Protein AF-A0AAV5VEQ6-F1 (afdb_monomer)

Mean predicted aligned error: 17.34 Å

Structure (mmCIF, N/CA/C/O backbone):
data_AF-A0AAV5VEQ6-F1
#
_entry.id   AF-A0AAV5VEQ6-F1
#
loop_
_atom_site.group_PDB
_atom_site.id
_atom_site.type_symbol
_atom_site.label_atom_id
_atom_site.label_alt_id
_atom_site.label_comp_id
_atom_site.label_asym_id
_atom_site.label_entity_id
_atom_site.label_seq_id
_atom_site.pdbx_PDB_ins_code
_atom_site.Cartn_x
_atom_site.Cartn_y
_atom_site.Cartn_z
_atom_site.occupancy
_atom_site.B_iso_or_equiv
_atom_site.auth_seq_id
_atom_site.auth_comp_id
_atom_site.auth_asym_id
_atom_site.auth_atom_id
_atom_site.pdbx_PDB_model_num
ATOM 1 N N . SER A 1 1 ? 27.350 4.329 8.047 1.00 40.94 1 SER A N 1
ATOM 2 C CA . SER A 1 1 ? 27.075 5.762 8.293 1.00 40.94 1 SER A CA 1
ATOM 3 C C . SER A 1 1 ? 26.223 6.422 7.192 1.00 40.94 1 SER A C 1
ATOM 5 O O . SER A 1 1 ? 26.325 7.623 6.997 1.00 40.94 1 SER A O 1
ATOM 7 N N . HIS A 1 2 ? 25.316 5.700 6.510 1.00 30.38 2 HIS A N 1
ATOM 8 C CA . HIS A 1 2 ? 24.506 6.242 5.394 1.00 30.38 2 HIS A CA 1
ATOM 9 C C . HIS A 1 2 ? 22.984 6.319 5.664 1.00 30.38 2 HIS A C 1
ATOM 11 O O . HIS A 1 2 ? 22.229 6.761 4.810 1.00 30.38 2 HIS A O 1
ATOM 17 N N . HIS A 1 3 ? 22.510 5.965 6.866 1.00 32.59 3 HIS A N 1
ATOM 18 C CA . HIS A 1 3 ? 21.073 5.995 7.204 1.00 32.59 3 HIS A CA 1
ATOM 19 C C . HIS A 1 3 ? 20.581 7.268 7.912 1.00 32.59 3 HIS A C 1
ATOM 21 O O . HIS A 1 3 ? 19.396 7.387 8.201 1.00 32.59 3 HIS A O 1
ATOM 27 N N . ARG A 1 4 ? 21.454 8.251 8.167 1.00 34.41 4 ARG A N 1
ATOM 28 C CA . ARG A 1 4 ? 21.082 9.479 8.898 1.00 34.41 4 ARG A CA 1
ATOM 29 C C . ARG A 1 4 ? 20.587 10.631 8.006 1.00 34.41 4 ARG A C 1
ATOM 31 O O . ARG A 1 4 ? 20.111 11.625 8.533 1.00 34.41 4 ARG A O 1
ATOM 38 N N . SER A 1 5 ? 20.633 10.494 6.677 1.00 35.91 5 SER A N 1
ATOM 39 C CA . SER A 1 5 ? 20.331 11.593 5.739 1.00 35.91 5 SER A CA 1
ATOM 40 C C . SER A 1 5 ? 18.854 11.733 5.330 1.00 35.91 5 SER A C 1
ATOM 42 O O . SER A 1 5 ? 18.489 12.771 4.785 1.00 35.91 5 SER A O 1
ATOM 44 N N . LEU A 1 6 ? 17.997 10.727 5.545 1.00 38.91 6 LEU A N 1
ATOM 45 C CA . LEU A 1 6 ? 16.632 10.734 4.984 1.00 38.91 6 LEU A CA 1
ATOM 46 C C . LEU A 1 6 ? 15.557 11.305 5.920 1.00 38.91 6 LEU A C 1
ATOM 48 O O . LEU A 1 6 ? 14.500 11.713 5.451 1.00 38.91 6 LEU A O 1
ATOM 52 N N . LEU A 1 7 ? 15.825 11.399 7.225 1.00 37.75 7 LEU A N 1
ATOM 53 C CA . LEU A 1 7 ? 14.839 11.903 8.190 1.00 37.75 7 LEU A CA 1
ATOM 54 C C . LEU A 1 7 ? 14.761 13.438 8.251 1.00 37.75 7 LEU A C 1
ATOM 56 O O . LEU A 1 7 ? 13.741 13.962 8.677 1.00 37.75 7 LEU A O 1
ATOM 60 N N . TYR A 1 8 ? 15.771 14.163 7.757 1.00 31.94 8 TYR A N 1
ATOM 61 C CA . TYR A 1 8 ? 15.815 15.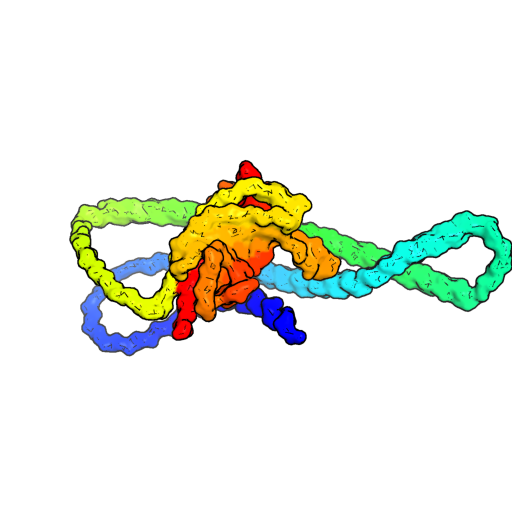632 7.849 1.00 31.94 8 TYR A CA 1
ATOM 62 C C . TYR A 1 8 ? 15.122 16.376 6.693 1.00 31.94 8 TYR A C 1
ATOM 64 O O . TYR A 1 8 ? 14.902 17.579 6.786 1.00 31.94 8 TYR A O 1
ATOM 72 N N . ARG A 1 9 ? 14.743 15.692 5.602 1.00 35.78 9 ARG A N 1
ATOM 73 C CA . ARG A 1 9 ? 14.126 16.342 4.424 1.00 35.78 9 ARG A CA 1
ATOM 74 C C . ARG A 1 9 ? 12.598 16.452 4.468 1.00 35.78 9 ARG A C 1
ATOM 76 O O . ARG A 1 9 ? 12.036 17.162 3.644 1.00 35.78 9 ARG A O 1
ATOM 83 N N . ARG A 1 10 ? 11.915 15.801 5.418 1.00 36.09 10 ARG A N 1
ATOM 84 C CA . ARG A 1 10 ? 10.439 15.808 5.477 1.00 36.09 10 ARG A CA 1
ATOM 85 C C . ARG A 1 10 ? 9.827 17.087 6.061 1.00 36.09 10 ARG A C 1
ATOM 87 O O . ARG A 1 10 ? 8.683 17.377 5.738 1.00 36.09 10 ARG A O 1
ATOM 94 N N . SER A 1 11 ? 10.579 17.881 6.824 1.00 31.86 11 SER A N 1
ATOM 95 C CA . SER A 1 11 ? 10.051 19.111 7.444 1.00 31.86 11 SER A CA 1
ATOM 96 C C . SER A 1 11 ? 10.195 20.374 6.585 1.00 31.86 11 SER A C 1
ATOM 98 O O . SER A 1 11 ? 9.620 21.397 6.925 1.00 31.86 11 SER A O 1
ATOM 100 N N . PHE A 1 12 ? 10.914 20.326 5.456 1.00 30.72 12 PHE A N 1
ATOM 101 C CA . PHE A 1 12 ? 11.150 21.514 4.616 1.00 30.72 12 PHE A CA 1
ATOM 102 C C . PHE A 1 12 ? 10.158 21.686 3.449 1.00 30.72 12 PHE A C 1
ATOM 104 O O . PHE A 1 12 ? 10.186 22.708 2.771 1.00 30.72 12 PHE A O 1
ATOM 111 N N . CYS A 1 13 ? 9.250 20.729 3.217 1.00 33.06 13 CYS A N 1
ATOM 112 C CA . CYS A 1 13 ? 8.311 20.785 2.086 1.00 33.06 13 CYS A CA 1
ATOM 113 C C . CYS A 1 13 ? 7.029 21.599 2.340 1.00 33.06 13 CYS A C 1
ATOM 115 O O . CYS A 1 13 ? 6.272 21.808 1.399 1.00 33.06 13 CYS A O 1
ATOM 117 N N . PHE A 1 14 ? 6.776 22.083 3.561 1.00 31.58 14 PHE A N 1
ATOM 118 C CA . PHE A 1 14 ? 5.507 22.754 3.879 1.00 31.58 14 PHE A CA 1
ATOM 119 C C . PHE A 1 14 ? 5.507 24.280 3.657 1.00 31.58 14 PHE A C 1
ATOM 121 O O . PHE A 1 14 ? 4.437 24.860 3.510 1.00 31.58 14 PHE A O 1
ATOM 128 N N . CYS A 1 15 ? 6.671 24.935 3.536 1.00 28.78 15 CYS A N 1
ATOM 129 C CA . CYS A 1 15 ? 6.747 26.397 3.352 1.00 28.78 15 CYS A CA 1
ATOM 130 C C . CYS A 1 15 ? 6.876 26.874 1.892 1.00 28.78 15 CYS A C 1
ATOM 132 O O . CYS A 1 15 ? 6.783 28.071 1.644 1.00 28.78 15 CYS A O 1
ATOM 134 N N . SER A 1 16 ? 7.067 25.982 0.912 1.00 30.88 16 SER A N 1
ATOM 135 C CA . SER A 1 16 ? 7.327 26.393 -0.484 1.00 30.88 16 SER A CA 1
ATOM 136 C C . SER A 1 16 ? 6.073 26.539 -1.356 1.00 30.88 16 SER A C 1
ATOM 138 O O . SER A 1 16 ? 6.175 27.027 -2.474 1.00 30.88 16 SER A O 1
ATOM 140 N N . LEU A 1 17 ? 4.894 26.123 -0.885 1.00 36.09 17 LEU A N 1
ATOM 141 C CA . LEU A 1 17 ? 3.674 26.067 -1.707 1.00 36.09 17 LEU A CA 1
ATOM 142 C C . LEU A 1 17 ? 2.791 27.328 -1.634 1.00 36.09 17 LEU A C 1
ATOM 144 O O . LEU A 1 17 ? 1.701 27.326 -2.194 1.00 36.09 17 LEU A O 1
ATOM 148 N N . PHE A 1 18 ? 3.246 28.402 -0.976 1.00 33.50 18 PHE A N 1
ATOM 149 C CA . PHE A 1 18 ? 2.441 29.619 -0.775 1.00 33.50 18 PHE A CA 1
ATOM 150 C C . PHE A 1 18 ? 3.095 30.940 -1.223 1.00 33.50 18 PHE A C 1
ATOM 152 O O . PHE A 1 18 ? 2.505 31.992 -0.998 1.00 33.50 18 PHE A O 1
ATOM 159 N N . MET A 1 19 ? 4.275 30.917 -1.861 1.00 33.50 19 MET A N 1
ATOM 160 C CA . MET A 1 19 ? 4.994 32.147 -2.260 1.00 33.50 19 MET A CA 1
ATOM 161 C C . MET A 1 19 ? 5.152 32.373 -3.774 1.00 33.50 19 MET A C 1
ATOM 163 O O . MET A 1 19 ? 5.532 33.472 -4.163 1.00 33.50 19 MET A O 1
ATOM 167 N N . ASP A 1 20 ? 4.789 31.426 -4.644 1.00 31.12 20 ASP A N 1
ATOM 168 C CA . ASP A 1 20 ? 4.920 31.611 -6.100 1.00 31.12 20 ASP A CA 1
ATOM 169 C C . ASP A 1 20 ? 3.591 31.999 -6.754 1.00 31.12 20 ASP A C 1
ATOM 171 O O . ASP A 1 20 ? 2.944 31.215 -7.451 1.00 31.12 20 ASP A O 1
ATOM 175 N N . THR A 1 21 ? 3.139 33.232 -6.519 1.00 35.03 21 THR A N 1
ATOM 176 C CA . THR A 1 21 ? 2.104 33.839 -7.375 1.00 35.03 21 THR A CA 1
ATOM 177 C C . THR A 1 21 ? 2.202 35.360 -7.452 1.00 35.03 21 THR A C 1
ATOM 179 O O . THR A 1 21 ? 1.200 36.045 -7.309 1.00 35.03 21 THR A O 1
ATOM 182 N N . THR A 1 22 ? 3.382 35.920 -7.734 1.00 36.72 22 THR A N 1
ATOM 183 C CA . THR A 1 22 ? 3.473 37.288 -8.280 1.00 36.72 22 THR A CA 1
ATOM 184 C C . THR A 1 22 ? 4.727 37.486 -9.137 1.00 36.72 22 THR A C 1
ATOM 186 O O . THR A 1 22 ? 5.838 37.394 -8.630 1.00 36.72 22 THR A O 1
ATOM 189 N N . LEU A 1 23 ? 4.491 37.886 -10.395 1.00 34.91 23 LEU A N 1
ATOM 190 C CA . LEU A 1 23 ? 5.344 38.702 -11.276 1.00 34.91 23 LEU A CA 1
ATOM 191 C C . LEU A 1 23 ? 6.515 38.026 -12.020 1.00 34.91 23 LEU A C 1
ATOM 193 O O . LEU A 1 23 ? 7.675 38.143 -11.639 1.00 34.91 23 LEU A O 1
ATOM 197 N N . SER A 1 24 ? 6.216 37.513 -13.218 1.00 32.94 24 SER A N 1
ATOM 198 C CA . SER A 1 24 ? 7.121 37.608 -14.371 1.00 32.94 24 SER A CA 1
ATOM 199 C C . SER A 1 24 ? 6.466 38.471 -15.458 1.00 32.94 24 SER A C 1
ATOM 201 O O . SER A 1 24 ? 5.686 37.975 -16.267 1.00 32.94 24 SER A O 1
ATOM 203 N N . ASN A 1 25 ? 6.765 39.771 -15.464 1.00 33.41 25 ASN A N 1
ATOM 204 C CA . ASN A 1 25 ? 6.516 40.639 -16.615 1.00 33.41 25 ASN A CA 1
ATOM 205 C C . ASN A 1 25 ? 7.713 40.515 -17.566 1.00 33.41 25 ASN A C 1
ATOM 207 O O . ASN A 1 25 ? 8.770 41.085 -17.304 1.00 33.41 25 ASN A O 1
ATOM 211 N N . SER A 1 26 ? 7.551 39.775 -18.661 1.00 34.75 26 SER A N 1
ATOM 212 C CA . SER A 1 26 ? 8.420 39.889 -19.833 1.00 34.75 26 SER A CA 1
ATOM 213 C C . SER A 1 26 ? 7.730 40.789 -20.851 1.00 34.75 26 SER A C 1
ATOM 215 O O . SER A 1 26 ? 6.658 40.459 -21.353 1.00 34.75 26 SER A O 1
ATOM 217 N N . SER A 1 27 ? 8.348 41.935 -21.114 1.00 36.53 27 SER A N 1
ATOM 218 C CA . SER A 1 27 ? 7.994 42.877 -22.166 1.00 36.53 27 SER A CA 1
ATOM 219 C C . SER A 1 27 ? 8.242 42.268 -23.548 1.00 36.53 27 SER A C 1
ATOM 221 O O . SER A 1 27 ? 9.386 41.978 -23.900 1.00 36.53 27 SER A O 1
ATOM 223 N N . SER A 1 28 ? 7.188 42.149 -24.346 1.00 35.84 28 SER A N 1
ATOM 224 C CA . SER A 1 28 ? 7.277 42.194 -25.803 1.00 35.84 28 SER A CA 1
ATOM 225 C C . SER A 1 28 ? 6.270 43.230 -26.281 1.00 35.84 28 SER A C 1
ATOM 227 O O . SER A 1 28 ? 5.066 43.067 -26.085 1.00 35.84 28 SER A O 1
ATOM 229 N N . GLU A 1 29 ? 6.796 44.324 -26.820 1.00 44.53 29 GLU A N 1
ATOM 230 C CA . GLU A 1 29 ? 6.040 45.331 -27.550 1.00 44.53 29 GLU A CA 1
ATOM 231 C C . GLU A 1 29 ? 5.461 44.684 -28.808 1.00 44.53 29 GLU A C 1
ATOM 233 O O . GLU A 1 29 ? 6.209 44.125 -29.601 1.00 44.53 29 GLU A O 1
ATOM 238 N N . ASP A 1 30 ? 4.143 44.741 -28.965 1.00 34.31 30 ASP A N 1
ATOM 239 C CA . ASP A 1 30 ? 3.510 44.992 -30.256 1.00 34.31 30 ASP A CA 1
ATOM 240 C C . ASP A 1 30 ? 2.079 45.473 -30.004 1.00 34.31 30 ASP A C 1
ATOM 242 O O . ASP A 1 30 ? 1.295 44.865 -29.272 1.00 34.31 30 ASP A O 1
ATOM 246 N N . GLY A 1 31 ? 1.794 46.661 -30.532 1.00 47.00 31 GLY A N 1
ATOM 247 C CA . GLY A 1 31 ? 0.596 47.427 -30.237 1.00 47.00 31 GLY A CA 1
ATOM 248 C C . GLY A 1 31 ? -0.648 46.882 -30.922 1.00 47.00 31 GLY A C 1
ATOM 249 O O . GLY A 1 31 ? -0.640 46.628 -32.120 1.00 47.00 31 GLY A O 1
ATOM 250 N N . PHE A 1 32 ? -1.739 46.811 -30.163 1.00 34.66 32 PHE A N 1
ATOM 251 C CA . PHE A 1 32 ? -3.104 46.905 -30.669 1.00 34.66 32 PHE A CA 1
ATOM 252 C C . PHE A 1 32 ? -3.978 47.559 -29.591 1.00 34.66 32 PHE A C 1
ATOM 254 O O . PHE A 1 32 ? -4.127 47.037 -28.486 1.00 34.66 32 PHE A O 1
ATOM 261 N N . GLU A 1 33 ? -4.530 48.729 -29.911 1.00 46.72 33 GLU A N 1
ATOM 262 C CA . GLU A 1 33 ? -5.622 49.361 -29.170 1.00 46.72 33 GLU A CA 1
ATOM 263 C C . GLU A 1 33 ? -6.885 48.502 -29.299 1.00 46.72 33 GLU A C 1
ATOM 265 O O . GLU A 1 33 ? -7.272 48.194 -30.424 1.00 46.72 33 GLU A O 1
ATOM 270 N N . LEU A 1 34 ? -7.558 48.168 -28.189 1.00 37.97 34 LEU A N 1
ATOM 271 C CA . LEU A 1 34 ? -9.014 47.962 -28.159 1.00 37.97 34 LEU A CA 1
ATOM 272 C C . LEU A 1 34 ? -9.561 47.828 -26.721 1.00 37.97 34 LEU A C 1
ATOM 274 O O . LEU A 1 34 ? -9.395 46.810 -26.060 1.00 37.97 34 LEU A O 1
ATOM 278 N N . VAL A 1 35 ? -10.250 48.899 -26.314 1.00 36.88 35 VAL A N 1
ATOM 279 C CA . VAL A 1 35 ? -11.522 48.982 -25.567 1.00 36.88 35 VAL A CA 1
ATOM 280 C C . VAL A 1 35 ? -11.640 48.277 -24.204 1.00 36.88 35 VAL A C 1
ATOM 282 O O . VAL A 1 35 ? -11.823 47.068 -24.085 1.00 36.88 35 VAL A O 1
ATOM 285 N N . ASP A 1 36 ? -11.691 49.132 -23.179 1.00 42.94 36 ASP A N 1
ATOM 286 C CA . ASP A 1 36 ? -12.152 48.885 -21.814 1.00 42.94 36 ASP A CA 1
ATOM 287 C C . ASP A 1 36 ? -13.541 48.235 -21.741 1.00 42.94 36 ASP A C 1
ATOM 289 O O . ASP A 1 36 ? -14.515 48.749 -22.294 1.00 42.94 36 ASP A O 1
ATOM 293 N N . SER A 1 37 ? -13.661 47.164 -20.950 1.00 38.09 37 SER A N 1
ATOM 294 C CA . SER A 1 37 ? -14.927 46.693 -20.367 1.00 38.09 37 SER A CA 1
ATOM 295 C C . SER A 1 37 ? -14.694 45.803 -19.134 1.00 38.09 37 SER A C 1
ATOM 297 O O . SER A 1 37 ? -14.629 44.586 -19.227 1.00 38.09 37 SER A O 1
ATOM 299 N N . SER A 1 38 ? -14.638 46.444 -17.962 1.00 39.94 38 SER A N 1
ATOM 300 C CA . SER A 1 38 ? -15.318 46.071 -16.701 1.00 39.94 38 SER A CA 1
ATOM 301 C C . SER A 1 38 ? -15.171 44.689 -16.012 1.00 39.94 38 SER A C 1
ATOM 303 O O . SER A 1 38 ? -15.319 43.619 -16.591 1.00 39.94 38 SER A O 1
ATOM 305 N N . SER A 1 39 ? -15.170 44.796 -14.672 1.00 40.16 39 SER A N 1
ATOM 306 C CA . SER A 1 39 ? -15.605 43.840 -13.626 1.00 40.16 39 SER A CA 1
ATOM 307 C C . SER A 1 39 ? -14.564 42.901 -13.001 1.00 40.16 39 SER A C 1
ATOM 309 O O . SER A 1 39 ? -14.616 41.678 -13.087 1.00 40.16 39 SER A O 1
ATOM 311 N N . SER A 1 40 ? -13.665 43.495 -12.215 1.00 36.88 40 SER A N 1
ATOM 312 C CA . SER A 1 40 ? -12.879 42.783 -11.207 1.00 36.88 40 SER A CA 1
ATOM 313 C C . SER A 1 40 ? -13.713 42.493 -9.950 1.00 36.88 40 SER A C 1
ATOM 315 O O . SER A 1 40 ? -13.694 43.222 -8.958 1.00 36.88 40 SER A O 1
ATOM 317 N N . SER A 1 41 ? -14.430 41.371 -9.965 1.00 41.69 41 SER A N 1
ATOM 318 C CA . SER A 1 41 ? -15.037 40.764 -8.772 1.00 41.69 41 SER A CA 1
ATOM 319 C C . SER A 1 41 ? -13.948 40.117 -7.907 1.00 41.69 41 SER A C 1
ATOM 321 O O . SER A 1 41 ? -13.806 38.898 -7.857 1.00 41.69 41 SER A O 1
ATOM 323 N N . SER A 1 42 ? -13.131 40.944 -7.253 1.00 40.47 42 SER A N 1
ATOM 324 C CA . SER A 1 42 ? -12.149 40.497 -6.265 1.00 40.47 42 SER A CA 1
ATOM 325 C C . SER A 1 42 ? -12.894 39.993 -5.027 1.00 40.47 42 SER A C 1
ATOM 327 O O . SER A 1 42 ? -13.414 40.775 -4.226 1.00 40.47 42 SER A O 1
ATOM 329 N N . SER A 1 43 ? -12.997 38.671 -4.889 1.00 47.69 43 SER A N 1
ATOM 330 C CA . SER A 1 43 ? -13.518 38.021 -3.691 1.00 47.69 43 SER A CA 1
ATOM 331 C C . SER A 1 43 ? -12.576 38.316 -2.525 1.00 47.69 43 SER A C 1
ATOM 333 O O . SER A 1 43 ? -11.571 37.633 -2.325 1.00 47.69 43 SER A O 1
ATOM 335 N N . ARG A 1 44 ? -12.900 39.364 -1.761 1.00 45.62 44 ARG A N 1
ATOM 336 C CA . ARG A 1 44 ? -12.298 39.658 -0.460 1.00 45.62 44 ARG A CA 1
ATOM 337 C C . ARG A 1 44 ? -12.587 38.485 0.475 1.00 45.62 44 ARG A C 1
ATOM 339 O O . ARG A 1 44 ? -13.622 38.459 1.135 1.00 45.62 44 ARG A O 1
ATOM 346 N N . ILE A 1 45 ? -11.667 37.526 0.549 1.00 47.50 45 ILE A N 1
ATOM 347 C CA . ILE A 1 45 ? -11.512 36.720 1.761 1.00 47.50 45 ILE A CA 1
ATOM 348 C C . ILE A 1 45 ? -11.275 37.747 2.868 1.00 47.50 45 ILE A C 1
ATOM 350 O O . ILE A 1 45 ? -10.340 38.545 2.785 1.00 47.50 45 ILE A O 1
ATOM 354 N N . SER A 1 46 ? -12.210 37.837 3.813 1.00 51.62 46 SER A N 1
ATOM 355 C CA . SER A 1 46 ? -12.181 38.890 4.820 1.00 51.62 46 SER A CA 1
ATOM 356 C C . SER A 1 46 ? -10.861 38.793 5.592 1.00 51.62 46 SER A C 1
ATOM 358 O O . SER A 1 46 ? -10.477 37.718 6.049 1.00 51.62 46 SER A O 1
ATOM 360 N N . SER A 1 47 ? -10.131 39.903 5.713 1.00 53.03 47 SER A N 1
ATOM 361 C CA . SER A 1 47 ? -8.831 39.954 6.406 1.00 53.03 47 SER A CA 1
ATOM 362 C C . SER A 1 47 ? -8.898 39.477 7.866 1.00 53.03 47 SER A C 1
ATOM 364 O O . SER A 1 47 ? -7.870 39.190 8.474 1.00 53.03 47 SER A O 1
ATOM 366 N N . VAL A 1 48 ? -10.112 39.359 8.410 1.00 52.41 48 VAL A N 1
ATOM 367 C CA . VAL A 1 48 ? -10.422 38.892 9.760 1.00 52.41 48 VAL A CA 1
ATOM 368 C C . VAL A 1 48 ? -10.113 37.396 9.945 1.00 52.41 48 VAL A C 1
ATOM 370 O O . VAL A 1 48 ? -9.661 37.010 11.023 1.00 52.41 48 VAL A O 1
ATOM 373 N N . ASP A 1 49 ? -10.244 36.560 8.909 1.00 65.62 49 ASP A N 1
ATOM 374 C CA . ASP A 1 49 ? -10.029 35.106 9.045 1.00 65.62 49 ASP A CA 1
ATOM 375 C C . ASP A 1 49 ? -8.546 34.708 9.017 1.00 65.62 49 ASP A C 1
ATOM 377 O O . ASP A 1 49 ? -8.122 33.792 9.728 1.00 65.62 49 ASP A O 1
ATOM 381 N N . MET A 1 50 ? -7.721 35.440 8.263 1.00 68.44 50 MET A N 1
ATOM 382 C CA . MET A 1 50 ? -6.281 35.167 8.179 1.00 68.44 50 MET A CA 1
ATOM 383 C C . MET A 1 50 ? -5.548 35.488 9.484 1.00 68.44 50 MET A C 1
ATOM 385 O O . MET A 1 50 ? -4.669 34.729 9.890 1.00 68.44 50 MET A O 1
ATOM 389 N N . ALA A 1 51 ? -5.943 36.555 10.184 1.00 71.81 51 ALA A N 1
ATOM 390 C CA . ALA A 1 51 ? -5.364 36.898 11.483 1.00 71.81 51 ALA A CA 1
ATOM 391 C C . ALA A 1 51 ? -5.679 35.834 12.553 1.00 71.81 51 ALA A C 1
ATOM 393 O O . ALA A 1 51 ? -4.824 35.502 13.375 1.00 71.81 51 ALA A O 1
ATOM 394 N N . SER A 1 52 ? -6.885 35.251 12.519 1.00 71.81 52 SER A N 1
ATOM 395 C CA . SER A 1 52 ? -7.274 34.187 13.453 1.00 71.81 52 SER A CA 1
ATOM 396 C C . SER A 1 52 ? -6.497 32.890 13.206 1.00 71.81 52 SER A C 1
ATOM 398 O O . SER A 1 52 ? -6.050 32.247 14.157 1.00 71.81 52 SER A O 1
ATOM 400 N N . LEU A 1 53 ? -6.269 32.538 11.936 1.00 68.50 53 LEU A N 1
ATOM 401 C CA . LEU A 1 53 ? -5.432 31.396 11.558 1.00 68.50 53 LEU A CA 1
ATOM 402 C C . LEU A 1 53 ? -3.963 31.605 11.938 1.00 68.50 53 LEU A C 1
ATOM 404 O O . LEU A 1 53 ? -3.357 30.702 12.508 1.00 68.50 53 LEU A O 1
ATOM 408 N N . GLN A 1 54 ? -3.403 32.791 11.690 1.00 75.38 54 GLN A N 1
ATOM 409 C CA . GLN A 1 54 ? -2.024 33.112 12.074 1.00 75.38 54 GLN A CA 1
ATOM 410 C C . GLN A 1 54 ? -1.821 33.046 13.591 1.00 75.38 54 GLN A C 1
ATOM 412 O O . GLN A 1 54 ? -0.849 32.451 14.047 1.00 75.38 54 GLN A O 1
ATOM 417 N N . SER A 1 55 ? -2.766 33.570 14.378 1.00 77.88 55 SER A N 1
ATOM 418 C CA . SER A 1 55 ? -2.726 33.443 15.839 1.00 77.88 55 SER A CA 1
ATOM 419 C C . SER A 1 55 ? -2.767 31.979 16.288 1.00 77.88 55 SER A C 1
ATOM 421 O O . SER A 1 55 ? -2.012 31.597 17.176 1.00 77.88 55 SER A O 1
ATOM 423 N N . ALA A 1 56 ? -3.604 31.145 15.661 1.00 71.31 56 ALA A N 1
ATOM 424 C CA . ALA A 1 56 ? -3.686 29.724 15.995 1.00 71.31 56 ALA A CA 1
ATOM 425 C C . ALA A 1 56 ? -2.398 28.957 15.640 1.00 71.31 56 ALA A C 1
ATOM 427 O O . ALA A 1 56 ? -2.022 28.041 16.366 1.00 71.31 56 ALA A O 1
ATOM 428 N N . ILE A 1 57 ? -1.713 29.332 14.555 1.00 72.88 57 ILE A N 1
ATOM 429 C CA . ILE A 1 57 ? -0.423 28.742 14.164 1.00 72.88 57 ILE A CA 1
ATOM 430 C C . ILE A 1 57 ? 0.662 29.088 15.190 1.00 72.88 57 ILE A C 1
ATOM 432 O O . ILE A 1 57 ? 1.360 28.189 15.652 1.00 72.88 57 ILE A O 1
ATOM 436 N N . VAL A 1 58 ? 0.753 30.354 15.612 1.00 78.88 58 VAL A N 1
ATOM 437 C CA . VAL A 1 58 ? 1.720 30.789 16.637 1.00 78.88 58 VAL A CA 1
ATOM 438 C C . VAL A 1 58 ? 1.497 30.053 17.963 1.00 78.88 58 VAL A C 1
ATOM 440 O O . VAL A 1 58 ? 2.457 29.600 18.590 1.00 78.88 58 VAL A O 1
ATOM 443 N N . ASP A 1 59 ? 0.237 29.862 18.367 1.00 75.75 59 ASP A N 1
ATOM 444 C CA . ASP A 1 59 ? -0.098 29.084 19.564 1.00 75.75 59 ASP A CA 1
ATOM 445 C C . ASP A 1 59 ? 0.346 27.616 19.433 1.00 75.75 59 ASP A C 1
ATOM 447 O O . ASP A 1 59 ? 0.860 27.035 20.392 1.00 75.75 59 ASP A O 1
ATOM 451 N N . ILE A 1 60 ? 0.197 27.007 18.250 1.00 70.69 60 ILE A N 1
ATOM 452 C CA . ILE A 1 60 ? 0.635 25.626 17.985 1.00 70.69 60 ILE A CA 1
ATOM 453 C C . ILE A 1 60 ? 2.159 25.509 18.085 1.00 70.69 60 ILE A C 1
ATOM 455 O O . ILE A 1 60 ? 2.646 24.630 18.797 1.00 70.69 60 ILE A O 1
ATOM 459 N N . GLU A 1 61 ? 2.905 26.416 17.454 1.00 74.12 61 GLU A N 1
ATOM 460 C CA . GLU A 1 61 ? 4.376 26.409 17.462 1.00 74.12 61 GLU A CA 1
ATOM 461 C C . GLU A 1 61 ? 4.947 26.589 18.879 1.00 74.12 61 GLU A C 1
ATOM 463 O O . GLU A 1 61 ? 5.858 25.865 19.298 1.00 74.12 61 GLU A O 1
ATOM 468 N N . ALA A 1 62 ? 4.375 27.506 19.668 1.00 74.00 62 ALA A N 1
ATOM 469 C CA . ALA A 1 62 ? 4.753 27.683 21.070 1.00 74.00 62 ALA A CA 1
ATOM 470 C C . ALA A 1 62 ? 4.472 26.415 21.901 1.00 74.00 62 ALA A C 1
ATOM 472 O O . ALA A 1 62 ? 5.262 26.029 22.774 1.00 74.00 62 ALA A O 1
ATOM 473 N N . THR A 1 63 ? 3.366 25.726 21.607 1.00 69.69 63 THR A N 1
ATOM 474 C CA . THR A 1 63 ? 2.974 24.492 22.299 1.00 69.69 63 THR A CA 1
ATOM 475 C C . THR A 1 63 ? 3.888 23.316 21.930 1.00 69.69 63 THR A C 1
ATOM 477 O O . THR A 1 63 ? 4.268 22.536 22.809 1.00 69.69 63 THR A O 1
ATOM 480 N N . GLU A 1 64 ? 4.307 23.211 20.668 1.00 68.12 64 GLU A N 1
ATOM 481 C CA . GLU A 1 64 ? 5.207 22.160 20.177 1.00 68.12 64 GLU A CA 1
ATOM 482 C C . GLU A 1 64 ? 6.590 22.245 20.841 1.00 68.12 64 GLU A C 1
ATOM 484 O O . GLU A 1 64 ? 7.073 21.251 21.392 1.00 68.12 64 GLU A O 1
ATOM 489 N N . LYS A 1 65 ? 7.167 23.449 20.936 1.00 73.12 65 LYS A N 1
ATOM 490 C CA . LYS A 1 65 ? 8.459 23.684 21.610 1.00 73.12 65 LYS A CA 1
ATOM 491 C C . LYS A 1 65 ? 8.446 23.288 23.094 1.00 73.12 65 LYS A C 1
ATOM 493 O O . LYS A 1 65 ? 9.431 22.778 23.639 1.00 73.12 65 LYS A O 1
ATOM 498 N N . THR A 1 66 ? 7.309 23.490 23.756 1.00 71.56 66 THR A N 1
ATOM 499 C CA . THR A 1 66 ? 7.116 23.092 25.158 1.00 71.56 66 THR A CA 1
ATOM 500 C C . THR A 1 66 ? 7.027 21.564 25.287 1.00 71.56 66 THR A C 1
ATOM 502 O O . THR A 1 66 ? 7.598 20.983 26.213 1.00 71.56 66 THR A O 1
ATOM 505 N N . SER A 1 67 ? 6.391 20.894 24.318 1.00 62.78 67 SER A N 1
ATOM 506 C CA . SER A 1 67 ? 6.264 19.430 24.286 1.00 62.78 67 SER A CA 1
ATOM 507 C C . SER A 1 67 ? 7.599 18.714 24.054 1.00 62.78 67 SER A C 1
ATOM 509 O O . SER A 1 67 ? 7.884 17.718 24.718 1.00 62.78 67 SER A O 1
ATOM 511 N N . GLU A 1 68 ? 8.470 19.261 23.204 1.00 67.31 68 GLU A N 1
ATOM 512 C CA . GLU A 1 68 ? 9.807 18.712 22.951 1.00 67.31 68 GLU A CA 1
ATOM 513 C C . GLU A 1 68 ? 10.666 18.741 24.226 1.00 67.31 68 GLU A C 1
ATOM 515 O O . GLU A 1 68 ? 11.363 17.780 24.557 1.00 67.31 68 GLU A O 1
ATOM 520 N N . THR A 1 69 ? 10.526 19.802 25.025 1.00 72.06 69 THR A N 1
ATOM 521 C CA . THR A 1 69 ? 11.186 19.919 26.332 1.00 72.06 69 THR A CA 1
ATOM 522 C C . THR A 1 69 ? 10.672 18.870 27.329 1.00 72.06 69 THR A C 1
ATOM 524 O O . THR A 1 69 ? 11.468 18.280 28.063 1.00 72.06 69 THR A O 1
ATOM 527 N N . ALA A 1 70 ? 9.364 18.594 27.347 1.00 60.31 70 ALA A N 1
ATOM 528 C CA . ALA A 1 70 ? 8.761 17.584 28.220 1.00 60.31 70 ALA A CA 1
ATOM 529 C C . ALA A 1 70 ? 9.140 16.146 27.815 1.00 60.31 70 ALA A C 1
ATOM 531 O O . ALA A 1 70 ? 9.462 15.327 28.678 1.00 60.31 70 ALA A O 1
ATOM 532 N N . VAL A 1 71 ? 9.179 15.843 26.513 1.00 61.56 71 VAL A N 1
ATOM 533 C CA . VAL A 1 71 ? 9.618 14.533 25.996 1.00 61.56 71 VAL A CA 1
ATOM 534 C C . VAL A 1 71 ? 11.092 14.288 26.317 1.00 61.56 71 VAL A C 1
ATOM 536 O O . VAL A 1 71 ? 11.430 13.216 26.812 1.00 61.56 71 VAL A O 1
ATOM 539 N N . ASN A 1 72 ? 11.953 15.297 26.157 1.00 68.25 72 ASN A N 1
ATOM 540 C CA . ASN A 1 72 ? 13.366 15.201 26.533 1.00 68.25 72 ASN A CA 1
ATOM 541 C C . ASN A 1 72 ? 13.565 14.982 28.046 1.00 68.25 72 ASN A C 1
ATOM 543 O O . ASN A 1 72 ? 14.515 14.312 28.454 1.00 68.25 72 ASN A O 1
ATOM 547 N N . LYS A 1 73 ? 12.672 15.514 28.896 1.00 66.94 73 LYS A N 1
ATOM 548 C CA . LYS A 1 73 ? 12.652 15.196 30.336 1.00 66.94 73 LYS A CA 1
ATOM 549 C C . LYS A 1 73 ? 12.199 13.754 30.594 1.00 66.94 73 LYS A C 1
ATOM 551 O O . LYS A 1 73 ? 12.797 13.086 31.430 1.00 66.94 73 LYS A O 1
ATOM 556 N N . MET A 1 74 ? 11.197 13.257 29.863 1.00 53.97 74 MET A N 1
ATOM 557 C CA . MET A 1 74 ? 10.709 11.876 29.986 1.00 53.97 74 MET A CA 1
ATOM 558 C C . MET A 1 74 ? 11.709 10.822 29.490 1.00 53.97 74 MET A C 1
ATOM 560 O O . MET A 1 74 ? 11.822 9.773 30.112 1.00 53.97 74 MET A O 1
ATOM 564 N N . GLU A 1 75 ? 12.465 11.076 28.419 1.00 62.09 75 GLU A N 1
ATOM 565 C CA . GLU A 1 75 ? 13.480 10.123 27.933 1.00 62.09 75 GLU A CA 1
ATOM 566 C C . GLU A 1 75 ? 14.636 9.944 28.929 1.00 62.09 75 GLU A C 1
ATOM 568 O O . GLU A 1 75 ? 15.160 8.841 29.065 1.00 62.09 75 GLU A O 1
ATOM 573 N N . LYS A 1 76 ? 14.973 10.982 29.708 1.00 60.91 76 LYS A N 1
ATOM 574 C CA . LYS A 1 76 ? 15.918 10.861 30.834 1.00 60.91 76 LYS A CA 1
ATOM 575 C C . LYS A 1 76 ? 15.374 10.012 31.992 1.00 60.91 76 LYS A C 1
ATOM 577 O O . LYS A 1 76 ? 16.150 9.538 32.811 1.00 60.91 76 LYS A O 1
ATOM 582 N N . LEU A 1 77 ? 14.059 9.803 32.061 1.00 54.38 77 LEU A N 1
ATOM 583 C CA . LEU A 1 77 ? 13.393 9.015 33.101 1.00 54.38 77 LEU A CA 1
ATOM 584 C C . LEU A 1 77 ? 13.213 7.535 32.718 1.00 54.38 77 LEU A C 1
ATOM 586 O O . LEU A 1 77 ? 12.881 6.734 33.583 1.00 54.38 77 LEU A O 1
ATOM 590 N N . ASP A 1 78 ? 13.491 7.111 31.481 1.00 50.81 78 ASP A N 1
ATOM 591 C CA . ASP A 1 78 ? 13.447 5.683 31.096 1.00 50.81 78 ASP A CA 1
ATOM 592 C C . ASP A 1 78 ? 14.581 4.840 31.747 1.00 50.81 78 ASP A C 1
ATOM 594 O O . ASP A 1 78 ? 14.631 3.613 31.612 1.00 50.81 78 ASP A O 1
ATOM 598 N N . GLU A 1 79 ? 15.437 5.477 32.558 1.00 53.53 79 GLU A N 1
ATOM 599 C CA . GLU A 1 79 ? 16.320 4.846 33.555 1.00 53.53 79 GLU A CA 1
ATOM 600 C C . GLU A 1 79 ? 15.544 4.181 34.726 1.00 53.53 79 GLU A C 1
ATOM 602 O O . GLU A 1 79 ? 16.110 3.427 35.512 1.00 53.53 79 GLU A O 1
ATOM 607 N N . VAL A 1 80 ? 14.212 4.338 34.802 1.00 51.75 80 VAL A N 1
ATOM 608 C CA . VAL A 1 80 ? 13.290 3.762 35.817 1.00 51.75 80 VAL A CA 1
ATOM 609 C C . VAL A 1 80 ? 13.186 2.219 35.805 1.00 51.75 80 VAL A C 1
ATOM 611 O O . VAL A 1 80 ? 12.470 1.625 36.619 1.00 51.75 80 VAL A O 1
ATOM 614 N N . LYS A 1 81 ? 13.957 1.503 34.973 1.00 54.34 81 LYS A N 1
ATOM 615 C CA . LYS A 1 81 ? 14.118 0.034 35.093 1.00 54.34 81 LYS A CA 1
ATOM 616 C C . LYS A 1 81 ? 14.599 -0.401 36.488 1.00 54.34 81 LYS A C 1
ATOM 618 O O . LYS A 1 81 ? 14.258 -1.509 36.915 1.00 54.34 81 LYS A O 1
ATOM 623 N N . ASP A 1 82 ? 15.245 0.492 37.230 1.00 56.28 82 ASP A N 1
ATOM 624 C CA . ASP A 1 82 ? 15.656 0.276 38.620 1.00 56.28 82 ASP A CA 1
ATOM 625 C C . ASP A 1 82 ? 14.486 0.199 39.620 1.00 56.28 82 ASP A C 1
ATOM 627 O O . ASP A 1 82 ? 14.618 -0.421 40.675 1.00 56.28 82 ASP A O 1
ATOM 631 N N . TRP A 1 83 ? 13.289 0.696 39.284 1.00 55.16 83 TRP A N 1
ATOM 632 C CA . TRP A 1 83 ? 12.125 0.681 40.187 1.00 55.16 83 TRP A CA 1
ATOM 633 C C . TRP A 1 83 ? 11.587 -0.731 40.480 1.00 55.16 83 TRP A C 1
ATOM 635 O O . TRP A 1 83 ? 11.153 -1.039 41.594 1.00 55.16 83 TRP A O 1
ATOM 645 N N . LYS A 1 84 ? 11.630 -1.640 39.494 1.00 57.03 84 LYS A N 1
ATOM 646 C CA . LYS A 1 84 ? 11.236 -3.052 39.692 1.00 57.03 84 LYS A CA 1
ATOM 647 C C . LYS A 1 84 ? 12.290 -3.855 40.453 1.00 57.03 84 LYS A C 1
ATOM 649 O O . LYS A 1 84 ? 11.953 -4.875 41.057 1.00 57.03 84 LYS A O 1
ATOM 654 N N . LEU A 1 85 ? 13.555 -3.445 40.375 1.00 60.50 85 LEU A N 1
ATOM 655 C CA . LEU A 1 85 ? 14.631 -4.032 41.166 1.00 60.50 85 LEU A CA 1
ATOM 656 C C . LEU A 1 85 ? 14.513 -3.561 42.621 1.00 60.50 85 LEU A C 1
ATOM 658 O O . LEU A 1 85 ? 14.533 -4.384 43.530 1.00 60.50 85 LEU A O 1
ATOM 662 N N . PHE A 1 86 ? 14.246 -2.270 42.823 1.00 60.44 86 PHE A N 1
ATOM 663 C CA . PHE A 1 86 ? 14.043 -1.664 44.133 1.00 60.44 86 PHE A CA 1
ATOM 664 C C . PHE A 1 86 ? 12.868 -2.276 44.909 1.00 60.44 86 PHE A C 1
ATOM 666 O O . PHE A 1 86 ? 13.047 -2.671 46.056 1.00 60.44 86 PHE A O 1
ATOM 673 N N . ASN A 1 87 ? 11.686 -2.428 44.292 1.00 64.25 87 ASN A N 1
ATOM 674 C CA . ASN A 1 87 ? 10.541 -3.041 44.985 1.00 64.25 87 ASN A CA 1
ATOM 675 C C . ASN A 1 87 ? 10.820 -4.499 45.383 1.00 64.25 87 ASN A C 1
ATOM 677 O O . ASN A 1 87 ? 10.429 -4.913 46.465 1.00 64.25 87 ASN A O 1
ATOM 681 N N . ARG A 1 88 ? 11.579 -5.251 44.572 1.00 64.81 88 ARG A N 1
ATOM 682 C CA . ARG A 1 88 ? 12.024 -6.603 44.947 1.00 64.81 88 ARG A CA 1
ATOM 683 C C . ARG A 1 88 ? 12.957 -6.602 46.157 1.00 64.81 88 ARG A C 1
ATOM 685 O O . ARG A 1 88 ? 12.815 -7.465 47.014 1.00 64.81 88 ARG A O 1
ATOM 692 N N . VAL A 1 89 ? 13.883 -5.646 46.237 1.00 64.44 89 VAL A N 1
ATOM 693 C CA . VAL A 1 89 ? 14.798 -5.511 47.383 1.00 64.44 89 VAL A CA 1
ATOM 694 C C . VAL A 1 89 ? 14.036 -5.087 48.640 1.00 64.44 89 VAL A C 1
ATOM 696 O O . VAL A 1 89 ? 14.212 -5.697 49.688 1.00 64.44 89 VAL A O 1
ATOM 699 N N . ARG A 1 90 ? 13.140 -4.098 48.537 1.00 69.56 90 ARG A N 1
ATOM 700 C CA . ARG A 1 90 ? 12.303 -3.627 49.651 1.00 69.56 90 ARG A CA 1
ATOM 701 C C . ARG A 1 90 ? 11.393 -4.729 50.194 1.00 69.56 90 ARG A C 1
ATOM 703 O O . ARG A 1 90 ? 11.333 -4.926 51.403 1.00 69.56 90 ARG A O 1
ATOM 710 N N . ASP A 1 91 ? 10.693 -5.434 49.310 1.00 70.25 91 ASP A N 1
ATOM 711 C CA . ASP A 1 91 ? 9.741 -6.475 49.708 1.00 70.25 91 ASP A CA 1
ATOM 712 C C . ASP A 1 91 ? 10.470 -7.717 50.252 1.00 70.25 91 ASP A C 1
ATOM 714 O O . ASP A 1 91 ? 9.924 -8.416 51.103 1.00 70.25 91 ASP A O 1
ATOM 718 N N . GLY A 1 92 ? 11.716 -7.956 49.820 1.00 67.62 92 GLY A N 1
ATOM 719 C CA . GLY A 1 92 ? 12.616 -8.936 50.432 1.00 67.62 92 GLY A CA 1
ATOM 720 C C . GLY A 1 92 ? 13.078 -8.527 51.834 1.00 67.62 92 GLY A C 1
ATOM 721 O O . GLY A 1 92 ? 13.022 -9.339 52.748 1.00 67.62 92 GLY A O 1
ATOM 722 N N . LEU A 1 93 ? 13.452 -7.258 52.038 1.00 61.09 93 LEU A N 1
ATOM 723 C CA . LEU A 1 93 ? 13.881 -6.740 53.347 1.00 61.09 93 LEU A CA 1
ATOM 724 C C . LEU A 1 93 ? 12.757 -6.698 54.392 1.00 61.09 93 LEU A C 1
ATOM 726 O O . LEU A 1 93 ? 13.026 -6.849 55.578 1.00 61.09 93 LEU A O 1
ATOM 730 N N . MET A 1 94 ? 11.513 -6.460 53.971 1.00 60.97 94 MET A N 1
ATOM 731 C CA . MET A 1 94 ? 10.376 -6.307 54.889 1.00 60.97 94 MET A CA 1
ATOM 732 C C . MET A 1 94 ? 9.688 -7.630 55.253 1.00 60.97 94 MET A C 1
ATOM 734 O O . MET A 1 94 ? 9.032 -7.693 56.290 1.00 60.97 94 MET A O 1
ATOM 738 N N . ASN A 1 95 ? 9.811 -8.674 54.426 1.00 65.81 95 ASN A N 1
ATOM 739 C CA . ASN A 1 95 ? 9.143 -9.961 54.665 1.00 65.81 95 ASN A CA 1
ATOM 740 C C . ASN A 1 95 ? 10.036 -11.022 55.317 1.00 65.81 95 ASN A C 1
ATOM 742 O O . ASN A 1 95 ? 9.517 -12.044 55.767 1.00 65.81 95 ASN A O 1
ATOM 746 N N . ASP A 1 96 ? 11.348 -10.806 55.394 1.00 52.31 96 ASP A N 1
ATOM 747 C CA . ASP A 1 96 ? 12.256 -11.770 56.006 1.00 52.31 96 ASP A CA 1
ATOM 748 C C . ASP A 1 96 ? 12.389 -11.496 57.514 1.00 52.31 96 ASP A C 1
ATOM 750 O O . ASP A 1 96 ? 13.277 -10.787 57.981 1.00 52.31 96 ASP A O 1
ATOM 754 N N . GLN A 1 97 ? 11.468 -12.050 58.309 1.00 55.75 97 GLN A N 1
ATOM 755 C CA . GLN A 1 97 ? 11.521 -11.995 59.781 1.00 55.75 97 GLN A CA 1
ATOM 756 C C . GLN A 1 97 ? 12.640 -12.874 60.383 1.00 55.75 97 GLN A C 1
ATOM 758 O O . GLN A 1 97 ? 12.711 -13.030 61.600 1.00 55.75 97 GLN A O 1
ATOM 763 N N . SER A 1 98 ? 13.511 -13.452 59.547 1.00 52.28 98 SER A N 1
ATOM 764 C CA . SER A 1 98 ? 14.576 -14.377 59.953 1.00 52.28 98 SER A CA 1
ATOM 765 C C . SER A 1 98 ? 15.980 -13.759 59.996 1.00 52.28 98 SER A C 1
ATOM 767 O O . SER A 1 98 ? 16.955 -14.475 60.222 1.00 52.28 98 SER A O 1
ATOM 769 N N . VAL A 1 99 ? 16.114 -12.437 59.815 1.00 51.53 99 VAL A N 1
ATOM 770 C CA . VAL A 1 99 ? 17.424 -11.763 59.837 1.00 51.53 99 VAL A CA 1
ATOM 771 C C . VAL A 1 99 ? 17.952 -11.659 61.271 1.00 51.53 99 VAL A C 1
ATOM 773 O O . VAL A 1 99 ? 17.899 -10.616 61.926 1.00 51.53 99 VAL A O 1
ATOM 776 N N . ASP A 1 100 ? 18.507 -12.764 61.756 1.00 49.16 100 ASP A N 1
ATOM 777 C CA . ASP A 1 100 ? 19.403 -12.795 62.900 1.00 49.16 100 ASP A CA 1
ATOM 778 C C . ASP A 1 100 ? 20.627 -11.916 62.594 1.00 49.16 100 ASP A C 1
ATOM 780 O O . ASP A 1 100 ? 21.545 -12.296 61.872 1.00 49.16 100 ASP A O 1
ATOM 784 N N . LYS A 1 101 ? 20.612 -10.696 63.144 1.00 53.72 101 LYS A N 1
ATOM 785 C CA . LYS A 1 101 ? 21.774 -9.839 63.448 1.00 53.72 101 LYS A CA 1
ATOM 786 C C . LYS A 1 101 ? 22.880 -9.771 62.379 1.00 53.72 101 LYS A C 1
ATOM 788 O O . LYS A 1 101 ? 24.064 -9.771 62.717 1.00 53.72 101 LYS A O 1
ATOM 793 N N . ALA A 1 102 ? 22.530 -9.608 61.105 1.00 53.06 102 ALA A N 1
ATOM 794 C CA . ALA A 1 102 ? 23.489 -9.085 60.138 1.00 53.06 102 ALA A CA 1
ATOM 795 C C . ALA A 1 102 ? 23.784 -7.621 60.508 1.00 53.06 102 ALA A C 1
ATOM 797 O O . ALA A 1 102 ? 22.909 -6.757 60.439 1.00 53.06 102 ALA A O 1
ATOM 798 N N . HIS A 1 103 ? 25.000 -7.351 60.983 1.00 60.47 103 HIS A N 1
ATOM 799 C CA . HIS A 1 103 ? 25.451 -6.009 61.339 1.00 60.47 103 HIS A CA 1
ATOM 800 C C . HIS A 1 103 ? 25.655 -5.208 60.045 1.00 60.47 103 HIS A C 1
ATOM 802 O O . HIS A 1 103 ? 26.744 -5.207 59.478 1.00 60.47 103 HIS A O 1
ATOM 808 N N . ILE A 1 104 ? 24.586 -4.588 59.539 1.00 64.44 104 ILE A N 1
ATOM 809 C CA . ILE A 1 104 ? 24.669 -3.684 58.388 1.00 64.44 104 ILE A CA 1
ATOM 810 C C . ILE A 1 104 ? 25.544 -2.496 58.813 1.00 64.44 104 ILE A C 1
ATOM 812 O O . ILE A 1 104 ? 25.213 -1.829 59.802 1.00 64.44 104 ILE A O 1
ATOM 816 N N . PRO A 1 105 ? 26.663 -2.220 58.121 1.00 72.19 105 PRO A N 1
ATOM 817 C CA . PRO A 1 105 ? 27.518 -1.090 58.445 1.00 72.19 105 PRO A CA 1
ATOM 818 C C . PRO A 1 105 ? 26.711 0.211 58.431 1.00 72.19 105 PRO A C 1
ATOM 820 O O . PRO A 1 105 ? 25.932 0.464 57.514 1.00 72.19 105 PRO A O 1
ATOM 823 N N . VAL A 1 106 ? 26.931 1.088 59.414 1.00 69.19 106 VAL A N 1
ATOM 824 C CA . VAL A 1 106 ? 26.246 2.395 59.522 1.00 69.19 106 VAL A CA 1
ATOM 825 C C . VAL A 1 106 ? 26.377 3.237 58.237 1.00 69.19 106 VAL A C 1
ATOM 827 O O . VAL A 1 106 ? 25.494 4.031 57.920 1.00 69.19 106 VAL A O 1
ATOM 830 N N . GLN A 1 107 ? 27.446 3.030 57.463 1.00 73.19 107 GLN A N 1
ATOM 831 C CA . GLN A 1 107 ? 27.658 3.664 56.157 1.00 73.19 107 GLN A CA 1
ATOM 832 C C . GLN A 1 107 ? 26.667 3.193 55.079 1.00 73.19 107 GLN A C 1
ATOM 834 O O . GLN A 1 107 ? 26.243 3.998 54.258 1.00 73.19 107 GLN A O 1
ATOM 839 N N . GLU A 1 108 ? 26.238 1.931 55.098 1.00 72.06 108 GLU A N 1
ATOM 840 C CA . GLU A 1 108 ? 25.244 1.425 54.144 1.00 72.06 108 GLU A CA 1
ATOM 841 C C . GLU A 1 108 ? 23.836 1.937 54.483 1.00 72.06 108 GLU A C 1
ATOM 843 O O . GLU A 1 108 ? 23.055 2.263 53.590 1.00 72.06 108 GLU A O 1
ATOM 848 N N . LEU A 1 109 ? 23.526 2.109 55.774 1.00 69.50 109 LEU A N 1
ATOM 849 C CA . LEU A 1 109 ? 22.249 2.682 56.214 1.00 69.50 109 LEU A CA 1
ATOM 850 C C . LEU A 1 109 ? 22.077 4.144 55.778 1.00 69.50 109 LEU A C 1
ATOM 852 O O . LEU A 1 109 ? 20.976 4.534 55.381 1.00 69.50 109 LEU A O 1
ATOM 856 N N . SER A 1 110 ? 23.143 4.948 55.808 1.00 72.75 110 SER A N 1
ATOM 857 C CA . SER A 1 110 ? 23.077 6.345 55.364 1.00 72.75 110 SER A CA 1
ATOM 858 C C . SER A 1 110 ? 22.920 6.463 53.844 1.00 72.75 110 SER A C 1
ATOM 860 O O . SER A 1 110 ? 22.178 7.327 53.369 1.00 72.75 110 SER A O 1
ATOM 862 N N . GLU A 1 111 ? 23.527 5.560 53.069 1.00 76.38 111 GLU A N 1
ATOM 863 C CA . GLU A 1 111 ? 23.333 5.517 51.617 1.00 76.38 111 GLU A CA 1
ATOM 864 C C . GLU A 1 111 ? 21.910 5.071 51.242 1.00 76.38 111 GLU A C 1
ATOM 866 O O . GLU A 1 111 ? 21.289 5.667 50.357 1.00 76.38 111 GLU A O 1
ATOM 871 N N . ILE A 1 112 ? 21.342 4.095 51.960 1.00 73.38 112 ILE A N 1
ATOM 872 C CA . ILE A 1 112 ? 19.944 3.670 51.780 1.00 73.38 112 ILE A CA 1
ATOM 873 C C . ILE A 1 112 ? 18.978 4.822 52.093 1.00 73.38 112 ILE A C 1
ATOM 875 O O . ILE A 1 112 ? 18.064 5.085 51.307 1.00 73.38 112 ILE A O 1
ATOM 879 N N . GLN A 1 113 ? 19.190 5.549 53.196 1.00 73.12 113 GLN A N 1
ATOM 880 C CA . GLN A 1 113 ? 18.374 6.718 53.544 1.00 73.12 113 GLN A CA 1
ATOM 881 C C . GLN A 1 113 ? 18.477 7.825 52.491 1.00 73.12 113 GLN A C 1
ATOM 883 O O . GLN A 1 113 ? 17.453 8.377 52.081 1.00 73.12 113 GLN A O 1
ATOM 888 N N . ARG A 1 114 ? 19.686 8.116 51.997 1.00 77.69 114 ARG A N 1
ATOM 889 C CA . ARG A 1 114 ? 19.891 9.097 50.925 1.00 77.69 114 ARG A CA 1
ATOM 890 C C . ARG A 1 114 ? 19.133 8.706 49.657 1.00 77.69 114 ARG A C 1
ATOM 892 O O . ARG A 1 114 ? 18.412 9.537 49.109 1.00 77.69 114 ARG A O 1
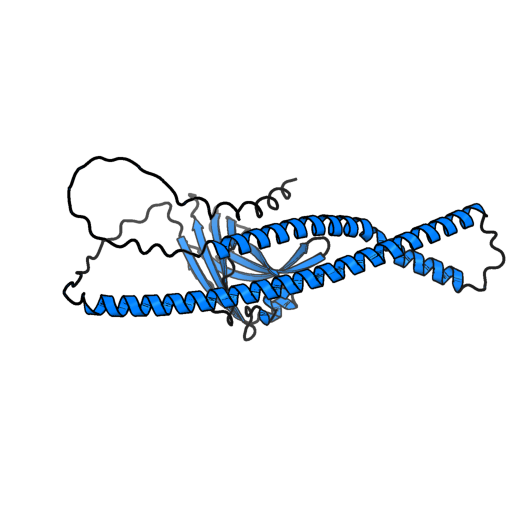ATOM 899 N N . ARG A 1 115 ? 19.231 7.444 49.223 1.00 75.94 115 ARG A N 1
ATOM 900 C CA . ARG A 1 115 ? 18.486 6.949 48.053 1.00 75.94 115 ARG A CA 1
ATOM 901 C C . ARG A 1 115 ? 16.975 7.036 48.261 1.00 75.94 115 ARG A C 1
ATOM 903 O O . ARG A 1 115 ? 16.263 7.393 47.329 1.00 75.94 115 ARG A O 1
ATOM 910 N N . TYR A 1 116 ? 16.480 6.769 49.470 1.00 71.62 116 TYR A N 1
ATOM 911 C CA . TYR A 1 116 ? 15.055 6.896 49.783 1.00 71.62 116 TYR A CA 1
ATOM 912 C C . TYR A 1 116 ? 14.555 8.343 49.646 1.00 71.62 116 TYR A C 1
ATOM 914 O O . TYR A 1 116 ? 13.510 8.573 49.037 1.00 71.62 116 TYR A O 1
ATOM 922 N N . ILE A 1 117 ? 15.323 9.321 50.140 1.00 74.25 117 ILE A N 1
ATOM 923 C CA . ILE A 1 117 ? 15.008 10.752 49.994 1.00 74.25 117 ILE A CA 1
ATOM 924 C C . ILE A 1 117 ? 15.051 11.170 48.518 1.00 74.25 117 ILE A C 1
ATOM 926 O O . ILE A 1 117 ? 14.111 11.797 48.033 1.00 74.25 117 ILE A O 1
ATOM 930 N N . GLU A 1 118 ? 16.095 10.778 47.781 1.00 74.56 118 GLU A N 1
ATOM 931 C CA . GLU A 1 118 ? 16.223 11.086 46.349 1.00 74.56 118 GLU A CA 1
ATOM 932 C C . GLU A 1 118 ? 15.061 10.501 45.529 1.00 74.56 118 GLU A C 1
ATOM 934 O O . GLU A 1 118 ? 14.562 11.155 44.614 1.00 74.56 118 GLU A O 1
ATOM 939 N N . MET A 1 119 ? 14.574 9.302 45.864 1.00 70.62 119 MET A N 1
ATOM 940 C CA . MET A 1 119 ? 13.383 8.743 45.219 1.00 70.62 119 MET A CA 1
ATOM 941 C C . MET A 1 119 ? 12.090 9.467 45.603 1.00 70.62 119 MET A C 1
ATOM 943 O O . MET A 1 119 ? 11.206 9.593 44.758 1.00 70.62 119 MET A O 1
ATOM 947 N N . GLY A 1 120 ? 11.960 9.925 46.853 1.00 75.62 120 GLY A N 1
ATOM 948 C CA . GLY A 1 120 ? 10.820 10.734 47.290 1.00 75.62 120 GLY A CA 1
ATOM 949 C C . GLY A 1 120 ? 10.678 11.997 46.440 1.00 75.62 120 GLY A C 1
ATOM 950 O O . GLY A 1 120 ? 9.615 12.233 45.870 1.00 75.62 120 GLY A O 1
ATOM 951 N N . ILE A 1 121 ? 11.788 12.716 46.245 1.00 74.81 121 ILE A N 1
ATOM 952 C CA . ILE A 1 121 ? 11.853 13.910 45.389 1.00 74.81 121 ILE A CA 1
ATOM 953 C C . ILE A 1 121 ? 11.473 13.564 43.939 1.00 74.81 121 ILE A C 1
ATOM 955 O O . ILE A 1 121 ? 10.617 14.221 43.350 1.00 74.81 121 ILE A O 1
ATOM 959 N N . ARG A 1 122 ? 12.022 12.478 43.373 1.00 76.19 122 ARG A N 1
ATOM 960 C CA . ARG A 1 122 ? 11.672 12.044 42.005 1.00 76.19 122 ARG A CA 1
ATOM 961 C C . ARG A 1 122 ? 10.195 11.669 41.852 1.00 76.19 122 ARG A C 1
ATOM 963 O O . ARG A 1 122 ? 9.625 11.881 40.786 1.00 76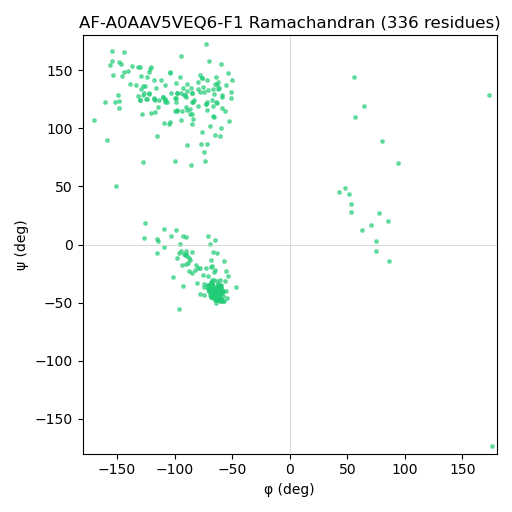.19 122 ARG A O 1
ATOM 970 N N . ASN A 1 123 ? 9.563 11.110 42.884 1.00 71.25 123 ASN A N 1
ATOM 971 C CA . ASN A 1 123 ? 8.138 10.776 42.844 1.00 71.25 123 ASN A CA 1
ATOM 972 C C . ASN A 1 123 ? 7.252 12.030 42.817 1.00 71.25 123 ASN A C 1
ATOM 974 O O . ASN A 1 123 ? 6.254 12.047 42.094 1.00 71.25 123 ASN A O 1
ATOM 978 N N . GLU A 1 124 ? 7.619 13.085 43.546 1.00 76.12 124 GLU A N 1
ATOM 979 C CA . GLU A 1 124 ? 6.926 14.380 43.486 1.00 76.12 124 GLU A CA 1
ATOM 980 C C . GLU A 1 124 ? 7.098 15.053 42.113 1.00 76.12 124 GLU A C 1
ATOM 982 O O . GLU A 1 124 ? 6.125 15.537 41.519 1.00 76.12 124 GLU A O 1
ATOM 987 N N . GLU A 1 125 ? 8.308 15.001 41.545 1.00 79.75 125 GLU A N 1
ATOM 988 C CA . GLU A 1 125 ? 8.578 15.469 40.178 1.00 79.75 125 GLU A CA 1
ATOM 989 C C . GLU A 1 125 ? 7.751 14.692 39.141 1.00 79.75 125 GLU A C 1
ATOM 991 O O . GLU A 1 125 ? 7.125 15.291 38.263 1.00 79.75 125 GLU A O 1
ATOM 996 N N . MET A 1 126 ? 7.667 13.363 39.274 1.00 73.06 126 MET A N 1
ATOM 997 C CA . MET A 1 126 ? 6.832 12.513 38.420 1.00 73.06 126 MET A CA 1
ATOM 998 C C . MET A 1 126 ? 5.348 12.865 38.521 1.00 73.06 126 MET A C 1
ATOM 1000 O O . MET A 1 126 ? 4.664 12.908 37.496 1.00 73.06 126 MET A O 1
ATOM 1004 N N . GLY A 1 127 ? 4.850 13.145 39.729 1.00 80.62 127 GLY A N 1
ATOM 1005 C CA . GLY A 1 127 ? 3.479 13.612 39.941 1.00 80.62 127 GLY A CA 1
ATOM 1006 C C . GLY A 1 127 ? 3.191 14.904 39.175 1.00 80.62 127 GLY A C 1
ATOM 1007 O O . GLY A 1 127 ? 2.178 14.998 38.480 1.00 80.62 127 GLY A O 1
ATOM 1008 N N . THR A 1 128 ? 4.122 15.858 39.216 1.00 81.81 128 THR A N 1
ATOM 1009 C CA . THR A 1 128 ? 4.014 17.131 38.484 1.00 81.81 128 THR A CA 1
ATOM 1010 C C . THR A 1 128 ? 4.002 16.911 36.968 1.00 81.81 128 THR A C 1
ATOM 1012 O O . THR A 1 128 ? 3.121 17.421 36.277 1.00 81.81 128 THR A O 1
ATOM 1015 N N . ILE A 1 129 ? 4.902 16.067 36.450 1.00 77.06 129 ILE A N 1
ATOM 1016 C CA . ILE A 1 129 ? 4.972 15.723 35.018 1.00 77.06 129 ILE A CA 1
ATOM 1017 C C . ILE A 1 129 ? 3.678 15.042 34.534 1.00 77.06 129 ILE A C 1
ATOM 1019 O O . ILE A 1 129 ? 3.204 15.309 33.428 1.00 77.06 129 ILE A O 1
ATOM 1023 N N . LEU A 1 130 ? 3.080 14.166 35.347 1.00 75.88 130 LEU A N 1
ATOM 1024 C CA . LEU A 1 130 ? 1.804 13.509 35.036 1.00 75.88 130 LEU A CA 1
ATOM 1025 C C . LEU A 1 130 ? 0.643 14.509 34.954 1.00 75.88 130 LEU A C 1
ATOM 1027 O O . LEU A 1 130 ? -0.195 14.397 34.057 1.00 75.88 130 LEU A O 1
ATOM 1031 N N . ILE A 1 131 ? 0.605 15.498 35.851 1.00 84.94 131 ILE A N 1
ATOM 1032 C CA . ILE A 1 131 ? -0.396 16.573 35.819 1.00 84.94 131 ILE A CA 1
ATOM 1033 C C . ILE A 1 131 ? -0.230 17.416 34.548 1.00 84.94 131 ILE A C 1
ATOM 1035 O O . ILE A 1 131 ? -1.212 17.628 33.835 1.00 84.94 131 ILE A O 1
ATOM 1039 N N . GLU A 1 132 ? 0.994 17.841 34.221 1.00 83.00 132 GLU A N 1
ATOM 1040 C CA . GLU A 1 132 ? 1.287 18.610 33.000 1.00 83.00 132 GLU A CA 1
ATOM 1041 C C . GLU A 1 132 ? 0.891 17.844 31.732 1.00 83.00 132 GLU A C 1
ATOM 1043 O O . GLU A 1 132 ? 0.281 18.408 30.821 1.00 83.00 132 GLU A O 1
ATOM 1048 N N . LYS A 1 133 ? 1.168 16.535 31.689 1.00 82.50 133 LYS A N 1
ATOM 1049 C CA . LYS A 1 133 ? 0.767 15.673 30.575 1.00 82.50 133 LYS A CA 1
ATOM 1050 C C . LYS A 1 133 ? -0.751 15.612 30.406 1.00 82.50 133 LYS A C 1
ATOM 1052 O O . LYS A 1 133 ? -1.239 15.794 29.295 1.00 82.50 133 LYS A O 1
ATOM 1057 N N . ASN A 1 134 ? -1.499 15.405 31.489 1.00 80.94 134 ASN A N 1
ATOM 1058 C CA . ASN A 1 134 ? -2.963 15.363 31.425 1.00 80.94 134 ASN A CA 1
ATOM 1059 C C . ASN A 1 134 ? -3.549 16.703 30.945 1.00 80.94 134 ASN A C 1
ATOM 1061 O O . ASN A 1 134 ? -4.481 16.718 30.141 1.00 80.94 134 ASN A O 1
ATOM 1065 N N . GLN A 1 135 ? -2.977 17.830 31.386 1.00 88.31 135 GLN A N 1
ATOM 1066 C CA . GLN A 1 135 ? -3.365 19.157 30.894 1.00 88.31 135 GLN A CA 1
ATOM 1067 C C . GLN A 1 135 ? -3.080 19.321 29.395 1.00 88.31 135 GLN A C 1
ATOM 1069 O O . GLN A 1 135 ? -3.854 19.966 28.682 1.00 88.31 135 GLN A O 1
ATOM 1074 N N . TRP A 1 136 ? -1.979 18.750 28.903 1.00 82.56 136 TRP A N 1
ATOM 1075 C CA . TRP A 1 136 ? -1.631 18.779 27.484 1.00 82.56 136 TRP A CA 1
ATOM 1076 C C . TRP A 1 136 ? -2.593 17.936 26.639 1.00 82.56 136 TRP A C 1
ATOM 1078 O O . TRP A 1 136 ? -3.109 18.440 25.642 1.00 82.56 136 TRP A O 1
ATOM 1088 N N . ASP A 1 137 ? -2.925 16.720 27.077 1.00 80.44 137 ASP A N 1
ATOM 1089 C CA . ASP A 1 137 ? -3.892 15.844 26.397 1.00 80.44 137 ASP A CA 1
ATOM 1090 C C . ASP A 1 137 ? -5.289 16.507 26.305 1.00 80.44 137 ASP A C 1
ATOM 1092 O O . ASP A 1 137 ? -5.985 16.416 25.284 1.00 80.44 137 ASP A O 1
ATOM 1096 N N . GLU A 1 138 ? -5.696 17.250 27.343 1.00 91.81 138 GLU A N 1
ATOM 1097 C CA . GLU A 1 138 ? -6.936 18.035 27.331 1.00 91.81 138 GLU A CA 1
ATOM 1098 C C . GLU A 1 138 ? -6.870 19.201 26.326 1.00 91.81 138 GLU A C 1
ATOM 1100 O O . GLU A 1 138 ? -7.814 19.411 25.552 1.00 91.81 138 GLU A O 1
ATOM 1105 N N . LYS A 1 139 ? -5.755 19.947 26.291 1.00 89.38 139 LYS A N 1
ATOM 1106 C CA . LYS A 1 139 ? -5.532 21.031 25.317 1.00 89.38 139 LYS A CA 1
ATOM 1107 C C . LYS A 1 139 ? -5.523 20.507 23.881 1.00 89.38 139 LYS A C 1
ATOM 1109 O O . LYS A 1 139 ? -6.185 21.096 23.025 1.00 89.38 139 LYS A O 1
ATOM 1114 N N . GLU A 1 140 ? -4.849 19.389 23.622 1.00 87.44 140 GLU A N 1
ATOM 1115 C CA . GLU A 1 140 ? -4.806 18.750 22.303 1.00 87.44 140 GLU A CA 1
ATOM 1116 C C . GLU A 1 140 ? -6.216 18.332 21.853 1.00 87.44 140 GLU A C 1
ATOM 1118 O O . GLU A 1 140 ? -6.621 18.576 20.712 1.00 87.44 140 GLU A O 1
ATOM 1123 N N . THR A 1 141 ? -7.007 17.764 22.766 1.00 89.19 141 THR A N 1
ATOM 1124 C CA . THR A 1 141 ? -8.397 17.377 22.491 1.00 89.19 141 THR A CA 1
ATOM 1125 C C . THR A 1 141 ? -9.263 18.592 22.146 1.00 89.19 141 THR A C 1
ATOM 1127 O O . THR A 1 141 ? -9.999 18.558 21.153 1.00 89.19 141 THR A O 1
ATOM 1130 N N . LYS A 1 142 ? -9.149 19.691 22.906 1.00 92.25 142 LYS A N 1
ATOM 1131 C CA . LYS A 1 142 ? -9.858 20.954 22.622 1.00 92.25 142 LYS A CA 1
ATOM 1132 C C . LYS A 1 142 ? -9.444 21.548 21.273 1.00 92.25 142 LYS A C 1
ATOM 1134 O O . LYS A 1 142 ? -10.306 21.995 20.514 1.00 92.25 142 LYS A O 1
ATOM 1139 N N . LEU A 1 143 ? -8.155 21.501 20.933 1.00 89.56 143 LEU A N 1
ATOM 1140 C CA . LEU A 1 143 ? -7.647 21.992 19.652 1.00 89.56 143 LEU A CA 1
ATOM 1141 C C . LEU A 1 143 ? -8.208 21.179 18.476 1.00 89.56 143 LEU A C 1
ATOM 1143 O O . LEU A 1 143 ? -8.739 21.758 17.528 1.00 89.56 143 LEU A O 1
ATOM 1147 N N . LYS A 1 144 ? -8.190 19.843 18.564 1.00 85.94 144 LYS A N 1
ATOM 1148 C CA . LYS A 1 144 ? -8.783 18.954 17.547 1.00 85.94 144 LYS A CA 1
ATOM 1149 C C . LYS A 1 144 ? -10.275 19.225 17.345 1.00 85.94 144 LYS A C 1
ATOM 1151 O O . LYS A 1 144 ? -10.757 19.233 16.212 1.00 85.94 144 LYS A O 1
ATOM 1156 N N . GLN A 1 145 ? -11.014 19.480 18.426 1.00 93.56 145 GLN A N 1
ATOM 1157 C CA . GLN A 1 145 ? -12.426 19.859 18.343 1.00 93.56 145 GLN A CA 1
ATOM 1158 C C . GLN A 1 145 ? -12.619 21.208 17.638 1.00 93.56 145 GLN A C 1
ATOM 1160 O O . GLN A 1 145 ? -13.497 21.315 16.780 1.00 93.56 145 GLN A O 1
ATOM 1165 N N . ARG A 1 146 ? -11.783 22.210 17.940 1.00 93.06 146 ARG A N 1
ATOM 1166 C CA . ARG A 1 146 ? -11.833 23.529 17.291 1.00 93.06 146 ARG A CA 1
ATOM 1167 C C . ARG A 1 146 ? -11.507 23.452 15.798 1.00 93.06 146 ARG A C 1
ATOM 1169 O O . ARG A 1 146 ? -12.241 24.031 15.005 1.00 93.06 146 ARG A O 1
ATOM 1176 N N . ILE A 1 147 ? -10.491 22.680 15.402 1.00 85.44 147 ILE A N 1
ATOM 1177 C CA . ILE A 1 147 ? -10.161 22.437 13.984 1.00 85.44 147 ILE A CA 1
ATOM 1178 C C . ILE A 1 147 ? -11.367 21.834 13.253 1.00 85.44 147 ILE A C 1
ATOM 1180 O O . ILE A 1 147 ? -11.804 22.364 12.235 1.00 85.44 147 ILE A O 1
ATOM 1184 N N . LYS A 1 148 ? -11.995 20.799 13.825 1.00 92.00 148 LYS A N 1
ATOM 1185 C CA . LYS A 1 148 ? -13.190 20.168 13.241 1.00 92.00 148 LYS A CA 1
ATOM 1186 C C . LYS A 1 148 ? -14.374 21.137 13.102 1.00 92.00 148 LYS A C 1
ATOM 1188 O O . LYS A 1 148 ? -15.162 21.024 12.162 1.00 92.00 148 LYS A O 1
ATOM 1193 N N . GLN A 1 149 ? -14.533 22.077 14.037 1.00 93.12 149 GLN A N 1
ATOM 1194 C CA . GLN A 1 149 ? -15.556 23.125 13.949 1.00 93.12 149 GLN A CA 1
ATOM 1195 C C . GLN A 1 149 ? -15.254 24.124 12.824 1.00 93.12 149 GLN A C 1
ATOM 1197 O O . GLN A 1 149 ? -16.163 24.447 12.059 1.00 93.12 149 GLN A O 1
ATOM 1202 N N . LEU A 1 150 ? -13.996 24.556 12.685 1.00 90.94 150 LEU A N 1
ATOM 1203 C CA . LEU A 1 150 ? -13.560 25.459 11.614 1.00 90.94 150 LEU A CA 1
ATOM 1204 C C . LEU A 1 150 ? -13.711 24.817 10.230 1.00 90.94 150 LEU A C 1
ATOM 1206 O O . LEU A 1 150 ? -14.262 25.441 9.329 1.00 90.94 150 LEU A O 1
ATOM 1210 N N . GLU A 1 151 ? -13.343 23.544 10.068 1.00 90.50 151 GLU A N 1
ATOM 1211 C CA . GLU A 1 151 ? -13.561 22.804 8.815 1.00 90.50 151 GLU A CA 1
ATOM 1212 C C . GLU A 1 151 ? -15.048 22.725 8.442 1.00 90.50 151 GLU A C 1
ATOM 1214 O O . GLU A 1 151 ? -15.422 22.846 7.272 1.00 90.50 151 GLU A O 1
ATOM 1219 N N . LYS A 1 152 ? -15.923 22.532 9.437 1.00 94.38 152 LYS A N 1
ATOM 1220 C CA . LYS A 1 152 ? -17.374 22.510 9.222 1.00 94.38 152 LYS A CA 1
ATOM 1221 C C . LYS A 1 152 ? -17.905 23.887 8.812 1.00 94.38 152 LYS A C 1
ATOM 1223 O O . LYS A 1 152 ? -18.780 23.943 7.947 1.00 94.38 152 LYS A O 1
ATOM 1228 N N . ALA A 1 153 ? -17.396 24.965 9.410 1.00 92.75 153 ALA A N 1
ATOM 1229 C CA . ALA A 1 153 ? -17.745 26.334 9.034 1.00 92.75 153 ALA A CA 1
ATOM 1230 C C . ALA A 1 153 ? -17.292 26.644 7.597 1.00 92.75 153 ALA A C 1
ATOM 1232 O O . ALA A 1 153 ? -18.128 26.977 6.762 1.00 92.75 153 ALA A O 1
ATOM 1233 N N . ALA A 1 154 ? -16.030 26.358 7.262 1.00 90.69 154 ALA A N 1
ATOM 1234 C CA . ALA A 1 154 ? -15.481 26.570 5.922 1.00 90.69 154 ALA A CA 1
ATOM 1235 C C . ALA A 1 154 ? -16.251 25.803 4.832 1.00 90.69 154 ALA A C 1
ATOM 1237 O O . ALA A 1 154 ? -16.528 26.341 3.763 1.00 90.69 154 ALA A O 1
ATOM 1238 N N . ARG A 1 155 ? -16.671 24.556 5.102 1.00 91.56 155 ARG A N 1
ATOM 1239 C CA . ARG A 1 155 ? -17.526 23.794 4.170 1.00 91.56 155 ARG A CA 1
ATOM 1240 C C . ARG A 1 155 ? -18.900 24.427 3.975 1.00 91.56 155 ARG A C 1
ATOM 1242 O O . ARG A 1 155 ? -19.431 24.379 2.869 1.00 91.56 155 ARG A O 1
ATOM 1249 N N . LYS A 1 156 ? -19.488 24.990 5.034 1.00 94.88 156 LYS A N 1
ATOM 1250 C CA . LYS A 1 156 ? -20.780 25.682 4.957 1.00 94.88 156 LYS A CA 1
ATOM 1251 C C . LYS A 1 156 ? -20.665 26.950 4.108 1.00 94.88 156 LYS A C 1
ATOM 1253 O O . LYS A 1 156 ? -21.530 27.182 3.266 1.00 94.88 156 LYS A O 1
ATOM 1258 N N . ASP A 1 157 ? -19.588 27.709 4.281 1.00 92.44 157 ASP A N 1
ATOM 1259 C CA . ASP A 1 157 ? -19.345 28.938 3.522 1.00 92.44 157 ASP A CA 1
ATOM 1260 C C . ASP A 1 157 ? -19.015 28.641 2.052 1.00 92.44 157 ASP A C 1
ATOM 1262 O O . ASP A 1 157 ? -19.572 29.277 1.159 1.00 92.44 157 ASP A O 1
ATOM 1266 N N . ALA A 1 158 ? -18.223 27.597 1.777 1.00 91.38 158 ALA A N 1
ATOM 1267 C CA . ALA A 1 158 ? -17.958 27.126 0.416 1.00 91.38 158 ALA A CA 1
ATOM 1268 C C . ALA A 1 158 ? -19.231 26.630 -0.292 1.00 91.38 158 ALA A C 1
ATOM 1270 O O . ALA A 1 158 ? -19.440 26.918 -1.469 1.00 91.38 158 ALA A O 1
ATOM 1271 N N . ALA A 1 159 ? -20.112 25.917 0.421 1.00 92.81 159 ALA A N 1
ATOM 1272 C CA . ALA A 1 159 ? -21.398 25.489 -0.124 1.00 92.81 159 ALA A CA 1
ATOM 1273 C C . ALA A 1 159 ? -22.298 26.687 -0.460 1.00 92.81 159 ALA A C 1
ATOM 1275 O O . ALA A 1 159 ? -22.927 26.697 -1.516 1.00 92.81 159 ALA A O 1
ATOM 1276 N N . LYS A 1 160 ? -22.322 27.716 0.397 1.00 94.19 160 LYS A N 1
ATOM 1277 C CA . LYS A 1 160 ? -23.053 28.960 0.128 1.00 94.19 160 LYS A CA 1
ATOM 1278 C C . LYS A 1 160 ? -22.495 29.681 -1.105 1.00 94.19 160 LYS A C 1
ATOM 1280 O O . LYS A 1 160 ? -23.257 29.988 -2.013 1.00 94.19 160 LYS A O 1
ATOM 1285 N N . ALA A 1 161 ? -21.174 29.844 -1.191 1.00 91.88 161 ALA A N 1
ATOM 1286 C CA . ALA A 1 161 ? -20.519 30.469 -2.341 1.00 91.88 161 ALA A CA 1
ATOM 1287 C C . ALA A 1 161 ? -20.773 29.708 -3.657 1.00 91.88 161 ALA A C 1
ATOM 1289 O O . ALA A 1 161 ? -20.961 30.327 -4.702 1.00 91.88 161 ALA A O 1
ATOM 1290 N N . ALA A 1 162 ? -20.832 28.372 -3.617 1.00 92.62 162 ALA A N 1
ATOM 1291 C CA . ALA A 1 162 ? -21.166 27.559 -4.786 1.00 92.62 162 ALA A CA 1
ATOM 1292 C C . ALA A 1 162 ? -22.617 27.768 -5.254 1.00 92.62 162 ALA A C 1
ATOM 1294 O O . ALA A 1 162 ? -22.866 27.810 -6.459 1.00 92.62 162 ALA A O 1
ATOM 1295 N N . VAL A 1 163 ? -23.566 27.928 -4.324 1.00 93.50 163 VAL A N 1
ATOM 1296 C CA . VAL A 1 163 ? -24.967 28.256 -4.646 1.00 93.50 163 VAL A CA 1
ATOM 1297 C C . VAL A 1 163 ? -25.072 29.655 -5.257 1.00 93.50 163 VAL A C 1
ATOM 1299 O O . VAL A 1 163 ? -25.730 29.825 -6.286 1.00 93.50 163 VAL A O 1
ATOM 1302 N N . ASP A 1 164 ? -24.374 30.638 -4.686 1.00 91.88 164 ASP A N 1
ATOM 1303 C CA . ASP A 1 164 ? -24.349 32.010 -5.205 1.00 91.88 164 ASP A CA 1
ATOM 1304 C C . ASP A 1 164 ? -23.724 32.054 -6.619 1.00 91.88 164 ASP A C 1
ATOM 1306 O O . ASP A 1 164 ? -24.281 32.663 -7.534 1.00 91.88 164 ASP A O 1
ATOM 1310 N N . ALA A 1 165 ? -22.630 31.316 -6.850 1.00 89.62 165 ALA A N 1
ATOM 1311 C CA . ALA A 1 165 ? -21.985 31.198 -8.162 1.00 89.62 165 ALA A CA 1
ATOM 1312 C C . ALA A 1 165 ? -22.855 30.467 -9.199 1.00 89.62 165 ALA A C 1
ATOM 1314 O O . ALA A 1 165 ? -22.903 30.870 -10.363 1.00 89.62 165 ALA A O 1
ATOM 1315 N N . ALA A 1 166 ? -23.569 29.410 -8.797 1.00 88.94 166 ALA A N 1
ATOM 1316 C CA . ALA A 1 166 ? -24.509 28.714 -9.673 1.00 88.94 166 ALA A CA 1
ATOM 1317 C C . ALA A 1 166 ? -25.674 29.627 -10.090 1.00 88.94 166 ALA A C 1
ATOM 1319 O O . ALA A 1 166 ? -26.072 29.613 -11.255 1.00 88.94 166 ALA A O 1
ATOM 1320 N N . THR A 1 167 ? -26.161 30.461 -9.167 1.00 88.81 167 THR A N 1
ATOM 1321 C CA . THR A 1 167 ? -27.223 31.448 -9.423 1.00 88.81 167 THR A CA 1
ATOM 1322 C C . THR A 1 167 ? -26.746 32.559 -10.366 1.00 88.81 167 THR A C 1
ATOM 1324 O O . THR A 1 167 ? -27.469 32.955 -11.277 1.00 88.81 167 THR A O 1
ATOM 1327 N N . ALA A 1 168 ? -25.500 33.022 -10.224 1.00 84.50 168 ALA A N 1
ATOM 1328 C CA . ALA A 1 168 ? -24.910 33.980 -11.161 1.00 84.50 168 ALA A CA 1
ATOM 1329 C C . ALA A 1 168 ? -24.703 33.372 -12.562 1.00 84.50 168 ALA A C 1
ATOM 1331 O O . ALA A 1 168 ? -24.972 34.017 -13.577 1.00 84.50 168 ALA A O 1
ATOM 1332 N N . LYS A 1 169 ? -24.268 32.105 -12.636 1.00 82.88 169 LYS A N 1
ATOM 1333 C CA . LYS A 1 169 ? -24.043 31.408 -13.910 1.00 82.88 169 LYS A CA 1
ATOM 1334 C C . LYS A 1 169 ? -25.345 31.122 -14.660 1.00 82.88 169 LYS A C 1
ATOM 1336 O O . LYS A 1 169 ? -25.351 31.218 -15.885 1.00 82.88 169 LYS A O 1
ATOM 1341 N N . SER A 1 170 ? -26.438 30.799 -13.966 1.00 79.19 170 SER A N 1
ATOM 1342 C CA . SER A 1 170 ? -27.745 30.626 -14.614 1.00 79.19 170 SER A CA 1
ATOM 1343 C C . SER A 1 170 ? -28.303 31.947 -15.157 1.00 79.19 170 SER A C 1
ATOM 1345 O O . SER A 1 170 ? -28.903 31.940 -16.229 1.00 79.19 170 SER A O 1
ATOM 1347 N N . ALA A 1 171 ? -28.031 33.080 -14.498 1.00 75.50 171 ALA A N 1
ATOM 1348 C CA . ALA A 1 171 ? -28.376 34.406 -15.016 1.00 75.50 171 ALA A CA 1
ATOM 1349 C C . ALA A 1 171 ? -27.572 34.776 -16.280 1.00 75.50 171 ALA A C 1
ATOM 1351 O O . ALA A 1 171 ? -28.137 35.320 -17.225 1.00 75.50 171 ALA A O 1
ATOM 1352 N N . ALA A 1 172 ? -26.280 34.431 -16.336 1.00 73.25 172 ALA A N 1
ATOM 1353 C CA . ALA A 1 172 ? -25.431 34.688 -17.505 1.00 73.25 172 ALA A CA 1
ATOM 1354 C C . ALA A 1 172 ? -25.721 33.742 -18.690 1.00 73.25 172 ALA A C 1
ATOM 1356 O O . ALA A 1 172 ? -25.706 34.164 -19.844 1.00 73.25 172 ALA A O 1
ATOM 1357 N N . ALA A 1 173 ? -26.030 32.466 -18.429 1.00 65.50 173 ALA A N 1
ATOM 1358 C CA . ALA A 1 173 ? -26.357 31.493 -19.478 1.00 65.50 173 ALA A CA 1
ATOM 1359 C C . ALA A 1 173 ? -27.665 31.826 -20.219 1.00 65.50 173 ALA A C 1
ATOM 1361 O O . ALA A 1 173 ? -27.822 31.444 -21.377 1.00 65.50 173 ALA A O 1
ATOM 1362 N N . ALA A 1 174 ? -28.572 32.583 -19.594 1.00 63.81 174 ALA A N 1
ATOM 1363 C CA . ALA A 1 174 ? -29.769 33.096 -20.254 1.00 63.81 174 ALA A CA 1
ATOM 1364 C C . ALA A 1 174 ? -29.469 34.163 -21.331 1.00 63.81 174 ALA A C 1
ATOM 1366 O O . ALA A 1 174 ? -30.353 34.453 -22.132 1.00 63.81 174 ALA A O 1
ATOM 1367 N N . SER A 1 175 ? -28.248 34.723 -21.393 1.00 58.47 175 SER A N 1
ATOM 1368 C CA . SER A 1 175 ? -27.882 35.769 -22.363 1.00 58.47 175 SER A CA 1
ATOM 1369 C C . SER A 1 175 ? -26.920 35.326 -23.476 1.00 58.47 175 SER A C 1
ATOM 1371 O O . SER A 1 175 ? -26.586 36.152 -24.320 1.00 58.47 175 SER A O 1
ATOM 1373 N N . ALA A 1 176 ? -26.447 34.073 -23.493 1.00 53.41 176 ALA A N 1
ATOM 1374 C CA . ALA A 1 176 ? -25.335 33.646 -24.362 1.00 53.41 176 ALA A CA 1
ATOM 1375 C C . ALA A 1 176 ? -25.640 32.429 -25.261 1.00 53.41 176 ALA A C 1
ATOM 1377 O O . ALA A 1 176 ? -24.725 31.770 -25.752 1.00 53.41 176 ALA A O 1
ATOM 1378 N N . ALA A 1 177 ? -26.913 32.103 -25.487 1.00 49.16 177 ALA A N 1
ATOM 1379 C CA . ALA A 1 177 ? -27.300 30.989 -26.348 1.00 49.16 177 ALA A CA 1
ATOM 1380 C C . ALA A 1 177 ? -27.387 31.405 -27.829 1.00 49.16 177 ALA A C 1
ATOM 1382 O O . ALA A 1 177 ? -28.472 31.400 -28.401 1.00 49.16 177 ALA A O 1
ATOM 1383 N N . GLU A 1 178 ? -26.255 31.723 -28.468 1.00 45.03 178 GLU A N 1
ATOM 1384 C CA . GLU A 1 178 ? -26.168 31.676 -29.932 1.00 45.03 178 GLU A CA 1
ATOM 1385 C C . GLU A 1 178 ? -24.756 31.305 -30.423 1.00 45.03 178 GLU A C 1
ATOM 1387 O O . GLU A 1 178 ? -23.770 31.957 -30.096 1.00 45.03 178 GLU A O 1
ATOM 1392 N N . ALA A 1 179 ? -24.720 30.233 -31.224 1.00 50.97 179 ALA A N 1
ATOM 1393 C CA . ALA A 1 179 ? -23.626 29.700 -32.041 1.00 50.97 179 ALA A CA 1
ATOM 1394 C C . ALA A 1 179 ? -22.352 29.172 -31.340 1.00 50.97 179 ALA A C 1
ATOM 1396 O O . ALA A 1 179 ? -21.571 2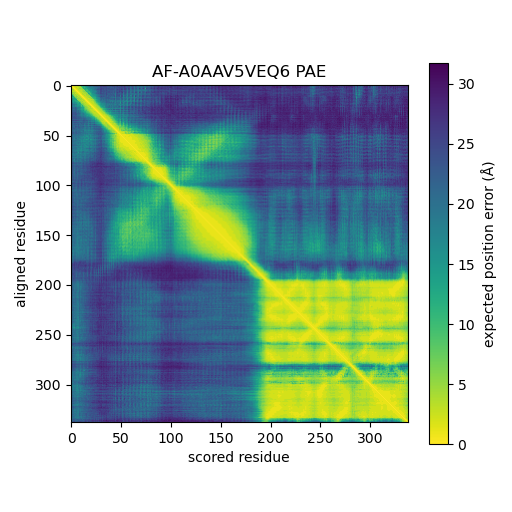9.918 -30.761 1.00 50.97 179 ALA A O 1
ATOM 1397 N N . THR A 1 180 ? -22.057 27.876 -31.532 1.00 41.78 180 THR A N 1
ATOM 1398 C CA . THR A 1 180 ? -20.861 27.390 -32.272 1.00 41.78 180 THR A CA 1
ATOM 1399 C C . THR A 1 180 ? -20.734 25.860 -32.165 1.00 41.78 180 THR A C 1
ATOM 1401 O O . THR A 1 180 ? -20.755 25.289 -31.077 1.00 41.78 180 THR A O 1
ATOM 1404 N N . ILE A 1 181 ? -20.585 25.197 -33.317 1.00 52.94 181 ILE A N 1
ATOM 1405 C CA . ILE A 1 181 ? -20.317 23.757 -33.487 1.00 52.94 181 ILE A CA 1
ATOM 1406 C C . ILE A 1 181 ? -18.804 23.576 -33.720 1.00 52.94 181 ILE A C 1
ATOM 1408 O O . ILE A 1 181 ? -18.288 24.236 -34.622 1.00 52.94 181 ILE A O 1
ATOM 1412 N N . PRO A 1 182 ? -18.081 22.681 -33.014 1.00 49.78 182 PRO A N 1
ATOM 1413 C CA . PRO A 1 182 ? -16.691 22.388 -33.349 1.00 49.78 182 PRO A CA 1
ATOM 1414 C C . PRO A 1 182 ? -16.543 21.113 -34.194 1.00 49.78 182 PRO A C 1
ATOM 1416 O O . PRO A 1 182 ? -17.060 20.047 -33.857 1.00 49.78 182 PRO A O 1
ATOM 1419 N N . GLN A 1 183 ? -15.794 21.244 -35.293 1.00 44.75 183 GLN A N 1
ATOM 1420 C CA . GLN A 1 183 ? -15.316 20.150 -36.138 1.00 44.75 183 GLN A CA 1
ATOM 1421 C C . GLN A 1 183 ? -14.142 19.407 -35.485 1.00 44.75 183 GLN A C 1
ATOM 1423 O O . GLN A 1 183 ? -13.274 19.998 -34.844 1.00 44.75 183 GLN A O 1
ATOM 1428 N N . GLN A 1 184 ? -14.123 18.092 -35.688 1.00 41.00 184 GLN A N 1
ATOM 1429 C CA . GLN A 1 184 ? -13.187 17.136 -35.108 1.00 41.00 184 GLN A CA 1
ATOM 1430 C C . GLN A 1 184 ? -12.011 16.906 -36.075 1.00 41.00 184 GLN A C 1
ATOM 1432 O O . GLN A 1 184 ? -12.202 16.381 -37.169 1.00 41.00 184 GLN A O 1
ATOM 1437 N N . ILE A 1 185 ? -10.798 17.301 -35.677 1.00 43.00 185 ILE A N 1
ATOM 1438 C CA . ILE A 1 185 ? -9.554 17.059 -36.426 1.00 43.00 185 ILE A CA 1
ATOM 1439 C C . ILE A 1 185 ? -8.849 15.840 -35.817 1.00 43.00 185 ILE A C 1
ATOM 1441 O O . ILE A 1 185 ? -8.554 15.813 -34.624 1.00 43.00 185 ILE A O 1
ATOM 1445 N N . VAL A 1 186 ? -8.594 14.826 -36.645 1.00 48.09 186 VAL A N 1
ATOM 1446 C CA . VAL A 1 186 ? -7.857 13.602 -36.297 1.00 48.09 186 VAL A CA 1
ATOM 1447 C C . VAL A 1 186 ? -6.367 13.841 -36.562 1.00 48.09 186 VAL A C 1
ATOM 1449 O O . VAL A 1 186 ? -5.974 14.070 -37.704 1.00 48.09 186 VAL A O 1
ATOM 1452 N N . LEU A 1 187 ? -5.545 13.813 -35.509 1.00 50.31 187 LEU A N 1
ATOM 1453 C CA . LEU A 1 187 ? -4.100 14.066 -35.558 1.00 50.31 187 LEU A CA 1
ATOM 1454 C C . LEU A 1 187 ? -3.324 12.736 -35.558 1.00 50.31 187 LEU A C 1
ATOM 1456 O O . LEU A 1 187 ? -3.532 11.896 -34.684 1.00 50.31 187 LEU A O 1
ATOM 1460 N N . ALA A 1 188 ? -2.444 12.546 -36.543 1.00 54.38 188 ALA A N 1
ATOM 1461 C CA . ALA A 1 188 ? -1.601 11.359 -36.682 1.00 54.38 188 ALA A CA 1
ATOM 1462 C C . ALA A 1 188 ? -0.497 11.321 -35.609 1.00 54.38 188 ALA A C 1
ATOM 1464 O O . ALA A 1 188 ? 0.187 12.318 -35.376 1.00 54.38 188 ALA A O 1
ATOM 1465 N N . THR A 1 189 ? -0.319 10.168 -34.963 1.00 52.22 189 THR A N 1
ATOM 1466 C CA . THR A 1 189 ? 0.664 9.959 -33.894 1.00 52.22 189 THR A CA 1
ATOM 1467 C C . THR A 1 189 ? 2.088 9.777 -34.447 1.00 52.22 189 THR A C 1
ATOM 1469 O O . THR A 1 189 ? 2.286 8.969 -35.357 1.00 52.22 189 THR A O 1
ATOM 1472 N N . PRO A 1 190 ? 3.093 10.497 -33.909 1.00 69.00 190 PRO A N 1
ATOM 1473 C CA . PRO A 1 190 ? 4.499 10.33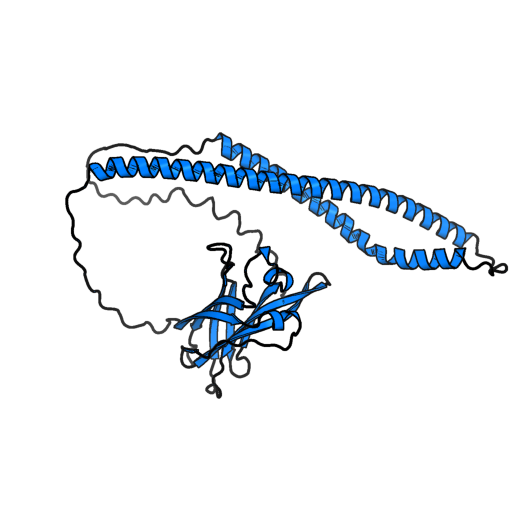2 -34.278 1.00 69.00 190 PRO A CA 1
ATOM 1474 C C . PRO A 1 190 ? 5.079 8.989 -33.783 1.00 69.00 190 PRO A C 1
ATOM 1476 O O . PRO A 1 190 ? 4.536 8.392 -32.850 1.00 69.00 190 PRO A O 1
ATOM 1479 N N . PRO A 1 191 ? 6.174 8.496 -34.396 1.00 70.56 191 PRO A N 1
ATOM 1480 C CA . PRO A 1 191 ? 6.837 7.262 -33.978 1.00 70.56 191 PRO A CA 1
ATOM 1481 C C . PRO A 1 191 ? 7.418 7.379 -32.553 1.00 70.56 191 PRO A C 1
ATOM 1483 O O . PRO A 1 191 ? 7.916 8.449 -32.195 1.00 70.56 191 PRO A O 1
ATOM 1486 N N . PRO A 1 192 ? 7.384 6.294 -31.752 1.00 64.00 192 PRO A N 1
ATOM 1487 C CA . PRO A 1 192 ? 7.837 6.303 -30.362 1.00 64.00 192 PRO A CA 1
ATOM 1488 C C . PRO A 1 192 ? 9.349 6.525 -30.273 1.00 64.00 192 PRO A C 1
ATOM 1490 O O . PRO A 1 192 ? 10.136 5.909 -31.000 1.00 64.00 192 PRO A O 1
ATOM 1493 N N . SER A 1 193 ? 9.760 7.417 -29.378 1.00 69.06 193 SER A N 1
ATOM 1494 C CA . SER A 1 193 ? 11.165 7.710 -29.111 1.00 69.06 193 SER A CA 1
ATOM 1495 C C . SER A 1 193 ? 11.808 6.600 -28.265 1.00 69.06 193 SER A C 1
ATOM 1497 O O . SER A 1 193 ? 11.198 6.031 -27.365 1.00 69.06 193 SER A O 1
ATOM 1499 N N . ILE A 1 194 ? 13.079 6.289 -28.544 1.00 65.75 194 ILE A N 1
ATOM 1500 C CA . ILE A 1 194 ? 13.830 5.128 -28.011 1.00 65.75 194 ILE A CA 1
ATOM 1501 C C . ILE A 1 194 ? 14.028 5.155 -26.473 1.00 65.75 194 ILE A C 1
ATOM 1503 O O . ILE A 1 194 ? 14.461 4.166 -25.889 1.00 65.75 194 ILE A O 1
ATOM 1507 N N . ASN A 1 195 ? 13.657 6.242 -25.789 1.00 74.38 195 ASN A N 1
ATOM 1508 C CA . ASN A 1 195 ? 13.781 6.385 -24.332 1.00 74.38 195 ASN A CA 1
ATOM 1509 C C . ASN A 1 195 ? 12.432 6.362 -23.593 1.00 74.38 195 ASN A C 1
ATOM 1511 O O . ASN A 1 195 ? 12.365 6.733 -22.419 1.00 74.38 195 ASN A O 1
ATOM 1515 N N . GLU A 1 196 ? 11.352 5.961 -24.261 1.00 85.19 196 GLU A N 1
ATOM 1516 C CA . GLU A 1 196 ? 10.032 5.900 -23.639 1.00 85.19 196 GLU A CA 1
ATOM 1517 C C . GLU A 1 196 ? 9.934 4.730 -22.656 1.00 85.19 196 GLU A C 1
ATOM 1519 O O . GLU A 1 196 ? 10.114 3.559 -22.997 1.00 85.19 196 GLU A O 1
ATOM 1524 N N . ALA A 1 197 ? 9.644 5.063 -21.398 1.00 92.12 197 ALA A N 1
ATOM 1525 C CA . ALA A 1 197 ? 9.323 4.076 -20.385 1.00 92.12 197 ALA A CA 1
ATOM 1526 C C . ALA A 1 197 ? 8.045 3.334 -20.781 1.00 92.12 197 ALA A C 1
ATOM 1528 O O . ALA A 1 197 ? 7.056 3.945 -21.187 1.00 92.12 197 ALA A O 1
ATOM 1529 N N . THR A 1 198 ? 8.035 2.014 -20.612 1.00 95.19 198 THR A N 1
ATOM 1530 C CA . THR A 1 198 ? 6.790 1.253 -20.730 1.00 95.19 198 THR A CA 1
ATOM 1531 C C . THR A 1 198 ? 6.094 1.263 -19.377 1.00 95.19 198 THR A C 1
ATOM 1533 O O . THR A 1 198 ? 6.634 0.726 -18.406 1.00 95.19 198 THR A O 1
ATOM 1536 N N . SER A 1 199 ? 4.905 1.858 -19.302 1.00 96.25 199 SER A N 1
ATOM 1537 C CA . SER A 1 199 ? 4.117 1.920 -18.072 1.00 96.25 199 SER A CA 1
ATOM 1538 C C . SER A 1 199 ? 2.941 0.942 -18.080 1.00 96.25 199 SER A C 1
ATOM 1540 O O . SER A 1 199 ? 2.365 0.611 -19.118 1.00 96.25 199 SER A O 1
ATOM 1542 N N . HIS A 1 200 ? 2.584 0.454 -16.897 1.00 97.38 200 HIS A N 1
ATOM 1543 C CA . HIS A 1 200 ? 1.389 -0.345 -16.670 1.00 97.38 200 HIS A CA 1
ATOM 1544 C C . HIS A 1 200 ? 0.808 -0.050 -15.286 1.00 97.38 200 HIS A C 1
ATOM 1546 O O . HIS A 1 200 ? 1.543 0.162 -14.323 1.00 97.38 200 HIS A O 1
ATOM 1552 N N . THR A 1 201 ? -0.519 -0.073 -15.161 1.00 97.50 201 THR A N 1
ATOM 1553 C CA . THR A 1 201 ? -1.202 0.135 -13.879 1.00 97.50 201 THR A CA 1
ATOM 1554 C C . THR A 1 201 ? -1.985 -1.107 -13.480 1.00 97.50 201 THR A C 1
ATOM 1556 O O . THR A 1 201 ? -3.004 -1.441 -14.082 1.00 97.50 201 THR A O 1
ATOM 1559 N N . PHE A 1 202 ? -1.560 -1.745 -12.396 1.00 97.56 202 PHE A N 1
ATOM 1560 C CA . PHE A 1 202 ? -2.290 -2.827 -11.751 1.00 97.56 202 PHE A CA 1
ATOM 1561 C C . PHE A 1 202 ? -3.400 -2.244 -10.886 1.00 97.56 202 PHE A C 1
ATOM 1563 O O . PHE A 1 202 ? -3.113 -1.535 -9.928 1.00 97.56 202 PHE A O 1
ATOM 1570 N N . ARG A 1 203 ? -4.661 -2.570 -11.174 1.00 96.75 203 ARG A N 1
ATOM 1571 C CA . ARG A 1 203 ? -5.800 -2.260 -10.295 1.00 96.75 203 ARG A CA 1
ATOM 1572 C C . ARG A 1 203 ? -6.313 -3.555 -9.690 1.00 96.75 203 ARG A C 1
ATOM 1574 O O . ARG A 1 203 ? -6.941 -4.352 -10.378 1.00 96.75 203 ARG A O 1
ATOM 1581 N N . LEU A 1 204 ? -6.002 -3.778 -8.420 1.00 96.88 204 LEU A N 1
ATOM 1582 C CA . LEU A 1 204 ? -6.137 -5.080 -7.780 1.00 96.88 204 LEU A CA 1
ATOM 1583 C C . LEU A 1 204 ? -7.162 -5.036 -6.652 1.00 96.88 204 LEU A C 1
ATOM 1585 O O . LEU A 1 204 ? -7.120 -4.153 -5.792 1.00 96.88 204 LEU A O 1
ATOM 1589 N N . ARG A 1 205 ? -8.027 -6.052 -6.620 1.00 97.25 205 ARG A N 1
ATOM 1590 C CA . ARG A 1 205 ? -8.799 -6.432 -5.435 1.00 97.25 205 ARG A CA 1
ATOM 1591 C C . ARG A 1 205 ? -8.174 -7.688 -4.845 1.00 97.25 205 ARG A C 1
ATOM 1593 O O . ARG A 1 205 ? -8.357 -8.777 -5.374 1.00 97.25 205 ARG A O 1
ATOM 1600 N N . MET A 1 206 ? -7.435 -7.529 -3.755 1.00 97.69 206 MET A N 1
ATOM 1601 C CA . MET A 1 206 ? -6.723 -8.630 -3.104 1.00 97.69 206 MET A CA 1
ATOM 1602 C C . MET A 1 206 ? -7.556 -9.129 -1.925 1.00 97.69 206 MET A C 1
ATOM 1604 O O . MET A 1 206 ? -7.777 -8.373 -0.983 1.00 97.69 206 MET A O 1
ATOM 1608 N N . THR A 1 207 ? -8.034 -10.372 -1.988 1.00 98.06 207 THR A N 1
ATOM 1609 C CA . THR A 1 207 ? -8.850 -11.027 -0.946 1.00 98.06 207 THR A CA 1
ATOM 1610 C C . THR A 1 207 ? -7.994 -11.859 0.013 1.00 98.06 207 THR A C 1
ATOM 1612 O O . THR A 1 207 ? -6.878 -12.252 -0.328 1.00 98.06 207 THR A O 1
ATOM 1615 N N . GLY A 1 208 ? -8.528 -12.200 1.188 1.00 97.44 208 GLY A N 1
ATOM 1616 C CA . GLY A 1 208 ? -7.824 -13.029 2.174 1.00 97.44 208 GLY A CA 1
ATOM 1617 C C . GLY A 1 208 ? -6.770 -12.249 2.959 1.00 97.44 208 GLY A C 1
ATOM 1618 O O . GLY A 1 208 ? -5.757 -12.818 3.374 1.00 97.44 208 GLY A O 1
ATOM 1619 N N . ILE A 1 209 ? -6.964 -10.936 3.110 1.00 97.44 209 ILE A N 1
ATOM 1620 C CA . ILE A 1 209 ? -5.968 -10.025 3.687 1.00 97.44 209 ILE A CA 1
ATOM 1621 C C . ILE A 1 209 ? -5.745 -10.313 5.169 1.00 97.44 209 ILE A C 1
ATOM 1623 O O . ILE A 1 209 ? -4.616 -10.188 5.646 1.00 97.44 209 ILE A O 1
ATOM 1627 N N . SER A 1 210 ? -6.767 -10.791 5.878 1.00 97.12 210 SER A N 1
ATOM 1628 C CA . SER A 1 210 ? -6.709 -11.299 7.252 1.00 97.12 210 SER A CA 1
ATOM 1629 C C . SER A 1 210 ? -5.541 -12.260 7.482 1.00 97.12 210 SER A C 1
ATOM 1631 O O . SER A 1 210 ? -4.873 -12.160 8.507 1.00 97.12 210 SER A O 1
ATOM 1633 N N . ARG A 1 211 ? -5.194 -13.099 6.498 1.00 97.00 211 ARG A N 1
ATOM 1634 C CA . ARG A 1 211 ? -4.077 -14.057 6.586 1.00 97.00 211 ARG A CA 1
ATOM 1635 C C . ARG A 1 211 ? -2.720 -13.383 6.809 1.00 97.00 211 ARG A C 1
ATOM 1637 O O . ARG A 1 211 ? -1.852 -13.964 7.456 1.00 97.00 211 ARG A O 1
ATOM 1644 N N . LEU A 1 212 ? -2.543 -12.157 6.309 1.00 95.56 212 LEU A N 1
ATOM 1645 C CA . LEU A 1 212 ? -1.322 -11.364 6.498 1.00 95.56 212 LEU A CA 1
ATOM 1646 C C . LEU A 1 212 ? -1.190 -10.823 7.926 1.00 95.56 212 LEU A C 1
ATOM 1648 O O . LEU A 1 212 ? -0.090 -10.452 8.345 1.00 95.56 212 LEU A O 1
ATOM 1652 N N . ARG A 1 213 ? -2.301 -10.755 8.674 1.00 93.62 213 ARG A N 1
ATOM 1653 C CA . ARG A 1 213 ? -2.308 -10.307 10.068 1.00 93.62 213 ARG A CA 1
ATOM 1654 C C . ARG A 1 213 ? -1.559 -11.286 10.953 1.00 93.62 213 ARG A C 1
ATOM 1656 O O . ARG A 1 213 ? -0.747 -10.839 11.759 1.00 93.62 213 ARG A O 1
ATOM 1663 N N . ASP A 1 214 ? -1.794 -12.579 10.761 1.00 92.38 214 ASP A N 1
ATOM 1664 C CA . ASP A 1 214 ? -1.365 -13.615 11.701 1.00 92.38 214 ASP A CA 1
ATOM 1665 C C . ASP A 1 214 ? -0.097 -14.339 11.239 1.00 92.38 214 ASP A C 1
ATOM 1667 O O . ASP A 1 214 ? 0.704 -14.763 12.072 1.00 92.38 214 ASP A O 1
ATOM 1671 N N . ASN A 1 215 ? 0.144 -14.411 9.926 1.00 92.75 215 ASN A N 1
ATOM 1672 C CA . ASN A 1 215 ? 1.259 -15.156 9.353 1.00 92.75 215 ASN A CA 1
ATOM 1673 C C . ASN A 1 215 ? 2.148 -14.272 8.455 1.00 92.75 215 ASN A C 1
ATOM 1675 O O . ASN A 1 215 ? 1.672 -13.651 7.504 1.00 92.75 215 ASN A O 1
ATOM 1679 N N . LYS A 1 216 ? 3.454 -14.244 8.753 1.00 91.25 216 LYS A N 1
ATOM 1680 C CA . LYS A 1 216 ? 4.475 -13.482 8.006 1.00 91.25 216 LYS A CA 1
ATOM 1681 C C . LYS A 1 216 ? 4.928 -14.164 6.715 1.00 91.25 216 LYS A C 1
ATOM 1683 O O . LYS A 1 216 ? 5.483 -13.516 5.837 1.00 91.25 216 LYS A O 1
ATOM 1688 N N . GLU A 1 217 ? 4.714 -15.469 6.609 1.00 93.75 217 GLU A N 1
ATOM 1689 C CA . GLU A 1 217 ? 5.132 -16.277 5.462 1.00 93.75 217 GLU A CA 1
ATOM 1690 C C . GLU A 1 217 ? 4.088 -16.269 4.342 1.00 93.75 217 GLU A C 1
ATOM 1692 O O . GLU A 1 217 ? 4.374 -16.668 3.214 1.00 93.75 217 GLU A O 1
ATOM 1697 N N . VAL A 1 218 ? 2.872 -15.790 4.626 1.00 96.81 218 VAL A N 1
ATOM 1698 C CA . VAL A 1 218 ? 1.826 -15.677 3.612 1.00 96.81 218 VAL A CA 1
ATOM 1699 C C . VAL A 1 218 ? 2.175 -14.547 2.650 1.00 96.81 218 VAL A C 1
ATOM 1701 O O . VAL A 1 218 ? 2.312 -13.386 3.035 1.00 96.81 218 VAL A O 1
ATOM 1704 N N . ILE A 1 219 ? 2.264 -14.903 1.371 1.00 97.38 219 ILE A N 1
ATOM 1705 C CA . ILE A 1 219 ? 2.399 -13.968 0.259 1.00 97.38 219 ILE A CA 1
ATOM 1706 C C . ILE A 1 219 ? 1.128 -14.077 -0.577 1.00 97.38 219 ILE A C 1
ATOM 1708 O O . ILE A 1 219 ? 0.830 -15.144 -1.117 1.00 97.38 219 ILE A O 1
ATOM 1712 N N . LEU A 1 220 ? 0.383 -12.982 -0.692 1.00 97.81 220 LEU A N 1
ATOM 1713 C CA . LEU A 1 220 ? -0.729 -12.884 -1.634 1.00 97.81 220 LEU A CA 1
ATOM 1714 C C . LEU A 1 220 ? -0.180 -12.334 -2.950 1.00 97.81 220 LEU A C 1
ATOM 1716 O O . LEU A 1 220 ? 0.479 -11.296 -2.947 1.00 97.81 220 LEU A O 1
ATOM 1720 N N . LYS A 1 221 ? -0.435 -13.019 -4.063 1.00 98.06 221 LYS A N 1
ATOM 1721 C CA . LYS A 1 221 ? 0.053 -12.627 -5.392 1.00 98.06 221 LYS A CA 1
ATOM 1722 C C . LYS A 1 221 ? -1.116 -12.196 -6.270 1.00 98.06 221 LYS A C 1
ATOM 1724 O O . LYS A 1 221 ? -2.176 -12.811 -6.196 1.00 98.06 221 LYS A O 1
ATOM 1729 N N . SER A 1 222 ? -0.917 -11.161 -7.079 1.00 98.00 222 SER A N 1
ATOM 1730 C CA . SER A 1 222 ? -1.830 -10.823 -8.170 1.00 98.00 222 SER A CA 1
ATOM 1731 C C . SER A 1 222 ? -1.712 -11.825 -9.319 1.00 98.00 222 SER A C 1
ATOM 1733 O O . SER A 1 222 ? -0.768 -12.619 -9.378 1.00 98.00 222 SER A O 1
ATOM 1735 N N . ASP A 1 223 ? -2.613 -11.700 -10.289 1.00 97.62 223 ASP A N 1
ATOM 1736 C CA . ASP A 1 223 ? -2.433 -12.313 -11.601 1.00 97.62 223 ASP A CA 1
ATOM 1737 C C . ASP A 1 223 ? -1.157 -11.801 -12.282 1.00 97.62 223 ASP A C 1
ATOM 1739 O O . ASP A 1 223 ? -0.652 -10.708 -11.983 1.00 97.62 223 ASP A O 1
ATOM 1743 N N . LYS A 1 224 ? -0.632 -12.620 -13.196 1.00 97.44 224 LYS A N 1
ATOM 1744 C CA . LYS A 1 224 ? 0.535 -12.290 -14.013 1.00 97.44 224 LYS A CA 1
ATOM 1745 C C . LYS A 1 224 ? 0.123 -11.399 -15.175 1.00 97.44 224 LYS A C 1
ATOM 1747 O O . LYS A 1 224 ? -0.826 -11.717 -15.887 1.00 97.44 224 LYS A O 1
ATOM 1752 N N . VAL A 1 225 ? 0.882 -10.335 -15.416 1.00 97.50 225 VAL A N 1
ATOM 1753 C CA . VAL A 1 225 ? 0.678 -9.447 -16.566 1.00 97.50 225 VAL A CA 1
ATOM 1754 C C . VAL A 1 225 ? 1.981 -9.298 -17.332 1.00 97.50 225 VAL A C 1
ATOM 1756 O O . VAL A 1 225 ? 3.017 -8.976 -16.752 1.00 97.50 225 VAL A O 1
ATOM 1759 N N . ARG A 1 226 ? 1.941 -9.520 -18.648 1.00 96.12 226 ARG A N 1
ATOM 1760 C CA . ARG A 1 226 ? 3.100 -9.331 -19.521 1.00 96.12 226 ARG A CA 1
ATOM 1761 C C . ARG A 1 226 ? 3.139 -7.898 -20.051 1.00 96.12 226 ARG A C 1
ATOM 1763 O O . ARG A 1 226 ? 2.239 -7.496 -20.781 1.00 96.12 226 ARG A O 1
ATOM 1770 N N . PHE A 1 227 ? 4.200 -7.161 -19.732 1.00 95.12 227 PHE A N 1
ATOM 1771 C CA . PHE A 1 227 ? 4.519 -5.863 -20.336 1.00 95.12 227 PHE A CA 1
ATOM 1772 C C . PHE A 1 227 ? 6.031 -5.599 -20.262 1.00 95.12 227 PHE A C 1
ATOM 1774 O O . PHE A 1 227 ? 6.739 -6.230 -19.476 1.00 95.12 227 PHE A O 1
ATOM 1781 N N . ALA A 1 228 ? 6.550 -4.724 -21.131 1.00 93.31 228 ALA A N 1
ATOM 1782 C CA . ALA A 1 228 ? 7.996 -4.499 -21.288 1.00 93.31 228 ALA A CA 1
ATOM 1783 C C . ALA A 1 228 ? 8.800 -5.801 -21.539 1.00 93.31 228 ALA A C 1
ATOM 1785 O O . ALA A 1 228 ? 9.913 -5.969 -21.049 1.00 93.31 228 ALA A O 1
ATOM 1786 N N . GLY A 1 229 ? 8.206 -6.763 -22.258 1.00 92.06 229 GLY A N 1
ATOM 1787 C CA . GLY A 1 229 ? 8.842 -8.043 -22.601 1.00 92.06 229 GLY A CA 1
ATOM 1788 C C . GLY A 1 229 ? 8.946 -9.072 -21.465 1.00 92.06 229 GLY A C 1
ATOM 1789 O O . GLY A 1 229 ? 9.482 -10.153 -21.693 1.00 92.06 229 GLY A O 1
ATOM 1790 N N . VAL A 1 230 ? 8.419 -8.785 -20.269 1.00 94.06 230 VAL A N 1
ATOM 1791 C CA . VAL A 1 230 ? 8.533 -9.645 -19.075 1.00 94.06 230 VAL A CA 1
ATOM 1792 C C . VAL A 1 230 ? 7.158 -9.831 -18.421 1.00 94.06 230 VAL A C 1
ATOM 1794 O O . VAL A 1 230 ? 6.262 -9.004 -18.579 1.00 94.06 230 VAL A O 1
ATOM 1797 N N . GLU A 1 231 ? 6.950 -10.950 -17.729 1.00 96.38 231 GLU A N 1
ATOM 1798 C CA . GLU A 1 231 ? 5.785 -11.185 -16.871 1.00 96.38 231 GLU A CA 1
ATOM 1799 C C . GLU A 1 231 ? 6.017 -10.597 -15.480 1.00 96.38 231 GLU A C 1
ATOM 1801 O O . GLU A 1 231 ? 7.018 -10.898 -14.827 1.00 96.38 231 GLU A O 1
ATOM 1806 N N . TRP A 1 232 ? 5.050 -9.825 -15.003 1.00 97.31 232 TRP A N 1
ATOM 1807 C CA . TRP A 1 232 ? 5.092 -9.130 -13.726 1.00 97.31 232 TRP A CA 1
ATOM 1808 C C . TRP A 1 232 ? 3.923 -9.543 -12.831 1.00 97.31 232 TRP A C 1
ATOM 1810 O O . TRP A 1 232 ? 2.828 -9.830 -13.316 1.00 97.31 232 TRP A O 1
ATOM 1820 N N . THR A 1 233 ? 4.141 -9.534 -11.517 1.00 97.94 233 THR A N 1
ATOM 1821 C CA . THR A 1 233 ? 3.104 -9.709 -10.489 1.00 97.94 233 THR A CA 1
ATOM 1822 C C . THR A 1 233 ? 3.303 -8.714 -9.354 1.00 97.94 233 THR A C 1
ATOM 1824 O O . THR A 1 233 ? 4.431 -8.327 -9.041 1.00 97.94 233 THR A O 1
ATOM 1827 N N . ILE A 1 234 ? 2.219 -8.367 -8.666 1.00 98.19 234 ILE A N 1
ATOM 1828 C CA . ILE A 1 234 ? 2.255 -7.639 -7.399 1.00 98.19 234 ILE A CA 1
ATOM 1829 C C . ILE A 1 234 ? 2.100 -8.634 -6.252 1.00 98.19 234 ILE A C 1
ATOM 1831 O O . ILE A 1 234 ? 1.144 -9.406 -6.200 1.00 98.19 234 ILE A O 1
ATOM 1835 N N . ASN A 1 235 ? 3.037 -8.594 -5.313 1.00 97.88 235 ASN A N 1
ATOM 1836 C CA . ASN A 1 235 ? 3.056 -9.429 -4.124 1.00 97.88 235 ASN A CA 1
ATOM 1837 C C . ASN A 1 235 ? 2.777 -8.571 -2.888 1.00 97.88 235 ASN A C 1
ATOM 1839 O O . ASN A 1 235 ? 3.480 -7.595 -2.622 1.00 97.88 235 ASN A O 1
ATOM 1843 N N . LEU A 1 236 ? 1.791 -8.976 -2.097 1.00 97.81 236 LEU A N 1
ATOM 1844 C CA . LEU A 1 236 ? 1.523 -8.436 -0.771 1.00 97.81 236 LEU A CA 1
ATOM 1845 C C . LEU A 1 236 ? 2.030 -9.411 0.284 1.00 97.81 236 LEU A C 1
ATOM 1847 O O . LEU A 1 236 ? 1.705 -10.598 0.244 1.00 97.81 236 LEU A O 1
ATOM 1851 N N . ARG A 1 237 ? 2.801 -8.912 1.248 1.00 97.12 237 ARG A N 1
ATOM 1852 C CA . ARG A 1 237 ? 3.268 -9.703 2.396 1.00 97.12 237 ARG A CA 1
ATOM 1853 C C . ARG A 1 237 ? 3.366 -8.839 3.640 1.00 97.12 237 ARG A C 1
ATOM 1855 O O . ARG A 1 237 ? 3.534 -7.625 3.530 1.00 97.12 237 ARG A O 1
ATOM 1862 N N . SER A 1 238 ? 3.280 -9.451 4.815 1.00 97.00 238 SER A N 1
ATOM 1863 C CA . SER A 1 238 ? 3.551 -8.738 6.059 1.00 97.00 238 SER A CA 1
ATOM 1864 C C . SER A 1 238 ? 5.036 -8.814 6.421 1.00 97.00 238 SER A C 1
ATOM 1866 O O . SER A 1 238 ? 5.687 -9.843 6.256 1.00 97.00 238 SER A O 1
ATOM 1868 N N . GLY A 1 239 ? 5.588 -7.693 6.875 1.00 94.25 239 GLY A N 1
ATOM 1869 C CA . GLY A 1 239 ? 6.983 -7.554 7.278 1.00 94.25 239 GLY A CA 1
ATOM 1870 C C . GLY A 1 239 ? 7.084 -6.914 8.654 1.00 94.25 239 GLY A C 1
ATOM 1871 O O . GLY A 1 239 ? 6.283 -6.051 9.007 1.00 94.25 239 GLY A O 1
ATOM 1872 N N . ASP A 1 240 ? 8.066 -7.335 9.443 1.00 95.50 240 ASP A N 1
ATOM 1873 C CA . ASP A 1 240 ? 8.375 -6.695 10.718 1.00 95.50 240 ASP A CA 1
ATOM 1874 C C . ASP A 1 240 ? 9.479 -5.650 10.515 1.00 95.50 240 ASP A C 1
ATOM 1876 O O . ASP A 1 240 ? 10.523 -5.936 9.930 1.00 95.50 240 ASP A O 1
ATOM 1880 N N . VAL A 1 241 ? 9.257 -4.443 11.029 1.00 93.25 241 VAL A N 1
ATOM 1881 C CA . VAL A 1 241 ? 10.213 -3.333 11.018 1.00 93.25 241 VAL A CA 1
ATOM 1882 C C . VAL A 1 241 ? 10.467 -2.909 12.460 1.00 93.25 241 VAL A C 1
ATOM 1884 O O . VAL A 1 241 ? 9.530 -2.714 13.240 1.00 93.25 241 VAL A O 1
ATOM 1887 N N . VAL A 1 242 ? 11.738 -2.784 12.838 1.00 92.81 242 VAL A N 1
ATOM 1888 C CA . VAL A 1 242 ? 12.132 -2.323 14.175 1.00 92.81 242 VAL A CA 1
ATOM 1889 C C . VAL A 1 242 ? 12.186 -0.797 14.176 1.00 92.81 242 VAL A C 1
ATOM 1891 O O . VAL A 1 242 ? 13.054 -0.199 13.547 1.00 92.81 242 VAL A O 1
ATOM 1894 N N . GLU A 1 243 ? 11.274 -0.161 14.910 1.00 88.38 243 GLU A N 1
ATOM 1895 C CA . GLU A 1 243 ? 11.201 1.295 15.058 1.00 88.38 243 GLU A CA 1
ATOM 1896 C C . GLU A 1 243 ? 11.252 1.684 16.531 1.00 88.38 243 GLU A C 1
ATOM 1898 O O . GLU A 1 243 ? 10.413 1.239 17.316 1.00 88.38 243 GLU A O 1
ATOM 1903 N N . LYS A 1 244 ? 12.193 2.557 16.917 1.00 90.12 244 LYS A N 1
ATOM 1904 C CA . LYS A 1 244 ? 12.323 3.054 18.304 1.00 90.12 244 LYS A CA 1
ATOM 1905 C C . LYS A 1 244 ? 12.282 1.910 19.339 1.00 90.12 244 LYS A C 1
ATOM 1907 O O . LYS A 1 244 ? 11.487 1.937 20.276 1.00 90.12 244 LYS A O 1
ATOM 1912 N N . CYS A 1 245 ? 13.072 0.859 19.103 1.00 88.56 245 CYS A N 1
ATOM 1913 C CA . CYS A 1 245 ? 13.145 -0.350 19.939 1.00 88.56 245 CYS A CA 1
ATOM 1914 C C . CYS A 1 245 ? 11.847 -1.181 20.034 1.00 88.56 245 CYS A C 1
ATOM 1916 O O . CYS A 1 245 ? 11.757 -2.079 20.869 1.00 88.56 245 CYS A O 1
ATOM 1918 N N . LYS A 1 246 ? 10.841 -0.918 19.190 1.00 91.81 246 LYS A N 1
ATOM 1919 C CA . LYS A 1 246 ? 9.606 -1.707 19.103 1.00 91.81 246 LYS A CA 1
ATOM 1920 C C . LYS A 1 246 ? 9.479 -2.321 17.715 1.00 91.81 246 LYS A C 1
ATOM 1922 O O . LYS A 1 246 ? 9.498 -1.615 16.710 1.00 91.81 246 LYS A O 1
ATOM 1927 N N . THR A 1 247 ? 9.293 -3.634 17.663 1.00 93.19 247 THR A N 1
ATOM 1928 C CA . THR A 1 247 ? 8.958 -4.327 16.417 1.00 93.19 247 THR A CA 1
ATOM 1929 C C . THR A 1 247 ? 7.512 -4.018 16.049 1.00 93.19 247 THR A C 1
ATOM 1931 O O . THR A 1 247 ? 6.590 -4.276 16.826 1.00 93.19 247 THR A O 1
ATOM 1934 N N . ARG A 1 248 ? 7.306 -3.441 14.867 1.00 95.25 248 ARG A N 1
ATOM 1935 C CA . ARG A 1 248 ? 5.986 -3.151 14.307 1.00 95.25 248 ARG A CA 1
ATOM 1936 C C . ARG A 1 248 ? 5.808 -3.930 13.017 1.00 95.25 248 ARG A C 1
ATOM 1938 O O . ARG A 1 248 ? 6.738 -4.042 12.229 1.00 95.25 248 ARG A O 1
ATOM 1945 N N . ARG A 1 249 ? 4.599 -4.439 12.797 1.00 95.69 249 ARG A N 1
ATOM 1946 C CA . ARG A 1 249 ? 4.257 -5.155 11.570 1.00 95.69 249 ARG A CA 1
ATOM 1947 C C . ARG A 1 249 ? 3.653 -4.209 10.543 1.00 95.69 249 ARG A C 1
ATOM 1949 O O . ARG A 1 249 ? 2.748 -3.431 10.864 1.00 95.69 249 ARG A O 1
ATOM 1956 N N . TYR A 1 250 ? 4.119 -4.331 9.315 1.00 96.62 250 TYR A N 1
ATOM 1957 C CA . TYR A 1 250 ? 3.705 -3.566 8.151 1.00 96.62 250 TYR A CA 1
ATOM 1958 C C . TYR A 1 250 ? 3.190 -4.496 7.058 1.00 96.62 250 TYR A C 1
ATOM 1960 O O . TYR A 1 250 ? 3.608 -5.646 6.967 1.00 96.62 250 TYR A O 1
ATOM 1968 N N . LEU A 1 251 ? 2.279 -3.993 6.235 1.00 97.06 251 LEU A N 1
ATOM 1969 C CA . LEU A 1 251 ? 1.988 -4.540 4.921 1.00 97.06 251 LEU A CA 1
ATOM 1970 C C . LEU A 1 251 ? 2.999 -3.947 3.944 1.00 97.06 251 LEU A C 1
ATOM 1972 O O . LEU A 1 251 ? 3.070 -2.724 3.799 1.00 97.06 251 LEU A O 1
ATOM 1976 N N . GLY A 1 252 ? 3.747 -4.809 3.268 1.00 96.31 252 GLY A N 1
ATOM 1977 C CA . GLY A 1 252 ? 4.595 -4.417 2.158 1.00 96.31 252 GLY A CA 1
ATOM 1978 C C . GLY A 1 252 ? 4.000 -4.801 0.809 1.00 96.31 252 GLY A C 1
ATOM 1979 O O . GLY A 1 252 ? 3.319 -5.824 0.685 1.00 96.31 252 GLY A O 1
ATOM 1980 N N . VAL A 1 253 ? 4.278 -3.970 -0.193 1.00 97.00 253 VAL A N 1
ATOM 1981 C CA . VAL A 1 253 ? 3.864 -4.158 -1.590 1.00 97.00 253 VAL A CA 1
ATOM 1982 C C . VAL A 1 253 ? 5.123 -4.301 -2.425 1.00 97.00 253 VAL A C 1
ATOM 1984 O O . VAL A 1 253 ? 5.998 -3.439 -2.373 1.00 97.00 253 VAL A O 1
ATOM 1987 N N . PHE A 1 254 ? 5.224 -5.399 -3.169 1.00 97.06 254 PHE A N 1
ATOM 1988 C CA . PHE A 1 254 ? 6.405 -5.738 -3.952 1.00 97.06 254 PHE A CA 1
ATOM 1989 C C . PHE A 1 254 ? 6.024 -6.010 -5.402 1.00 97.06 254 PHE A C 1
ATOM 1991 O O . PHE A 1 254 ? 5.133 -6.811 -5.672 1.00 97.06 254 PHE A O 1
ATOM 1998 N N . VAL A 1 255 ? 6.727 -5.378 -6.332 1.00 97.38 255 VAL A N 1
ATOM 1999 C CA . VAL A 1 255 ? 6.682 -5.689 -7.760 1.00 97.38 255 VAL A CA 1
ATOM 2000 C C . VAL A 1 255 ? 7.669 -6.824 -8.012 1.00 97.38 255 VAL A C 1
ATOM 2002 O O . VAL A 1 255 ? 8.815 -6.758 -7.563 1.00 97.38 255 VAL A O 1
ATOM 2005 N N . ALA A 1 256 ? 7.240 -7.875 -8.705 1.00 96.94 256 ALA A N 1
ATOM 2006 C CA . ALA A 1 256 ? 8.086 -9.016 -9.023 1.00 96.94 256 ALA A CA 1
ATOM 2007 C C . ALA A 1 256 ? 8.033 -9.362 -10.510 1.00 96.94 256 ALA A C 1
ATOM 2009 O O . ALA A 1 256 ? 6.951 -9.462 -11.079 1.00 96.94 256 ALA A O 1
ATOM 2010 N N . ALA A 1 257 ? 9.197 -9.593 -11.109 1.00 95.75 257 ALA A N 1
ATOM 2011 C CA . ALA A 1 257 ? 9.331 -10.235 -12.406 1.00 95.75 257 ALA A CA 1
ATOM 2012 C C . ALA A 1 257 ? 9.280 -11.758 -12.201 1.00 95.75 257 ALA A C 1
ATOM 2014 O O . ALA A 1 257 ? 10.036 -12.310 -11.401 1.00 95.75 257 ALA A O 1
ATOM 2015 N N . VAL A 1 258 ? 8.367 -12.436 -12.893 1.00 94.69 258 VAL A N 1
ATOM 2016 C CA . VAL A 1 258 ? 8.103 -13.880 -12.731 1.00 94.69 258 VAL A CA 1
ATOM 2017 C C . VAL A 1 258 ? 8.425 -14.704 -13.976 1.00 94.69 258 VAL A C 1
ATOM 2019 O O . VAL A 1 258 ? 8.162 -15.904 -13.991 1.00 94.69 258 VAL A O 1
ATOM 2022 N N . THR A 1 259 ? 8.991 -14.089 -15.017 1.00 87.81 259 THR A N 1
ATOM 2023 C CA . THR A 1 259 ? 9.494 -14.821 -16.185 1.00 87.81 259 THR A CA 1
ATOM 2024 C C . THR A 1 259 ? 10.705 -15.659 -15.797 1.00 87.81 259 THR A C 1
ATOM 2026 O O . THR A 1 259 ? 11.683 -15.125 -15.284 1.00 87.81 259 THR A O 1
ATOM 2029 N N . ASP A 1 260 ? 10.641 -16.961 -16.061 1.00 84.81 260 ASP A N 1
ATOM 2030 C CA . ASP A 1 260 ? 11.742 -17.900 -15.852 1.00 84.81 260 ASP A CA 1
ATOM 2031 C C . ASP A 1 260 ? 11.942 -18.740 -17.128 1.00 84.81 260 ASP A C 1
ATOM 2033 O O . ASP A 1 260 ? 10.971 -19.344 -17.597 1.00 84.81 260 ASP A O 1
ATOM 2037 N N . PRO A 1 261 ? 13.150 -18.772 -17.720 1.00 86.88 261 PRO A N 1
ATOM 2038 C CA . PRO A 1 261 ? 14.335 -17.993 -17.358 1.00 86.88 261 PRO A CA 1
ATOM 2039 C C . PRO A 1 261 ? 14.274 -16.542 -17.852 1.00 86.88 261 PRO A C 1
ATOM 2041 O O . PRO A 1 261 ? 13.776 -16.248 -18.938 1.00 86.88 261 PRO A O 1
ATOM 2044 N N . LEU A 1 262 ? 14.850 -15.624 -17.071 1.00 88.50 262 LEU A N 1
ATOM 2045 C CA . LEU A 1 262 ? 15.207 -14.295 -17.573 1.00 88.50 262 LEU A CA 1
ATOM 2046 C C . LEU A 1 262 ? 16.410 -14.411 -18.528 1.00 88.50 262 LEU A C 1
ATOM 2048 O O . LEU A 1 262 ? 17.323 -15.193 -18.228 1.00 88.50 262 LEU A O 1
ATOM 2052 N N . PRO A 1 263 ? 16.453 -13.636 -19.632 1.00 85.06 263 PRO A N 1
ATOM 2053 C CA . PRO A 1 263 ? 17.604 -13.617 -20.531 1.00 85.06 263 PRO A CA 1
ATOM 2054 C C . PRO A 1 263 ? 18.911 -13.326 -19.786 1.00 85.06 263 PRO A C 1
ATOM 2056 O O . PRO A 1 263 ? 18.939 -12.599 -18.788 1.00 85.06 263 PRO A O 1
ATOM 2059 N N . GLU A 1 264 ? 20.014 -13.892 -20.267 1.00 88.06 264 GLU A N 1
ATOM 2060 C CA . GLU A 1 264 ? 21.333 -13.555 -19.737 1.00 88.06 264 GLU A CA 1
ATOM 2061 C C . GLU A 1 264 ? 21.636 -12.067 -19.963 1.00 88.06 264 GLU A C 1
ATOM 2063 O O . GLU A 1 264 ? 21.256 -11.494 -20.980 1.00 88.06 264 GLU A O 1
ATOM 2068 N N . GLY A 1 265 ? 22.243 -11.412 -18.970 1.00 88.12 265 GLY A N 1
ATOM 2069 C CA . GLY A 1 265 ? 22.475 -9.963 -18.995 1.00 88.12 265 GLY A CA 1
ATOM 2070 C C . GLY A 1 265 ? 21.235 -9.095 -18.738 1.00 88.12 265 GLY A C 1
ATOM 2071 O O . GLY A 1 265 ? 21.382 -7.883 -18.573 1.00 88.12 265 GLY A O 1
ATOM 2072 N N . TRP A 1 266 ? 20.033 -9.683 -18.627 1.00 90.12 266 TRP A N 1
ATOM 2073 C CA . TRP A 1 266 ? 18.812 -8.916 -18.391 1.00 90.12 266 TRP A CA 1
ATOM 2074 C C . TRP A 1 266 ? 18.896 -8.111 -17.095 1.00 90.12 266 TRP A C 1
ATOM 2076 O O . TRP A 1 266 ? 19.159 -8.635 -16.002 1.00 90.12 266 TRP A O 1
ATOM 2086 N N . ASN A 1 267 ? 18.634 -6.820 -17.238 1.00 92.44 267 ASN A N 1
ATOM 2087 C CA . ASN A 1 267 ? 18.457 -5.888 -16.151 1.00 92.44 267 ASN A CA 1
ATOM 2088 C C . ASN A 1 267 ? 17.458 -4.808 -16.594 1.00 92.44 267 ASN A C 1
ATOM 2090 O O . ASN A 1 267 ? 17.254 -4.613 -17.788 1.00 92.44 267 ASN A O 1
ATOM 2094 N N . CYS A 1 268 ? 16.795 -4.144 -15.655 1.00 93.44 268 CYS A N 1
ATOM 2095 C CA . CYS A 1 268 ? 15.983 -2.970 -15.969 1.00 93.44 268 CYS A CA 1
ATOM 2096 C C . CYS A 1 268 ? 15.819 -2.078 -14.740 1.00 93.44 268 CYS A C 1
ATOM 2098 O O . CYS A 1 268 ? 15.868 -2.554 -13.599 1.00 93.44 268 CYS A O 1
ATOM 2100 N N . VAL A 1 269 ? 15.581 -0.787 -14.971 1.00 94.12 269 VAL A N 1
ATOM 2101 C CA . VAL A 1 269 ? 15.184 0.132 -13.901 1.00 94.12 269 VAL A CA 1
ATOM 2102 C C . VAL A 1 269 ? 13.667 0.147 -13.839 1.00 94.12 269 VAL A C 1
ATOM 2104 O O . VAL A 1 269 ? 12.997 0.339 -14.851 1.00 94.12 269 VAL A O 1
ATOM 2107 N N . VAL A 1 270 ? 13.122 -0.057 -12.646 1.00 95.19 270 VAL A N 1
ATOM 2108 C CA . VAL A 1 270 ? 11.684 -0.019 -12.400 1.00 95.19 270 VAL A CA 1
ATOM 2109 C C . VAL A 1 270 ? 11.384 1.098 -11.422 1.00 95.19 270 VAL A C 1
ATOM 2111 O O . VAL A 1 270 ? 11.932 1.127 -10.310 1.00 95.19 270 VAL A O 1
ATOM 2114 N N . ARG A 1 271 ? 10.489 1.994 -11.837 1.00 95.38 271 ARG A N 1
ATOM 2115 C CA . ARG A 1 271 ? 9.797 2.913 -10.939 1.00 95.38 271 ARG A CA 1
ATOM 2116 C C . ARG A 1 271 ? 8.426 2.354 -10.640 1.00 95.38 271 ARG A C 1
ATOM 2118 O O . ARG A 1 271 ? 7.768 1.820 -11.524 1.00 95.38 271 ARG A O 1
ATOM 2125 N N . SER A 1 272 ? 7.991 2.450 -9.395 1.00 95.38 272 SER A N 1
ATOM 2126 C CA . SER A 1 272 ? 6.604 2.122 -9.084 1.00 95.38 272 SER A CA 1
ATOM 2127 C C . SER A 1 272 ? 6.010 3.065 -8.062 1.00 95.38 272 SER A C 1
ATOM 2129 O O . SER A 1 272 ? 6.726 3.599 -7.218 1.00 95.38 272 SER A O 1
ATOM 2131 N N . SER A 1 273 ? 4.706 3.281 -8.174 1.00 94.56 273 SER A N 1
ATOM 2132 C CA . SER A 1 273 ? 3.903 4.049 -7.236 1.00 94.56 273 SER A CA 1
ATOM 2133 C C . SER A 1 273 ? 2.746 3.188 -6.736 1.00 94.56 273 SER A C 1
ATOM 2135 O O . SER A 1 273 ? 2.224 2.352 -7.472 1.00 94.56 273 SER A O 1
ATOM 2137 N N . CYS A 1 274 ? 2.366 3.333 -5.467 1.00 94.31 274 CYS A N 1
ATOM 2138 C CA . CYS A 1 274 ? 1.284 2.549 -4.872 1.00 94.31 274 CYS A CA 1
ATOM 2139 C C . CYS A 1 274 ? 0.250 3.456 -4.205 1.00 94.31 274 CYS A C 1
ATOM 2141 O O . CYS A 1 274 ? 0.600 4.369 -3.456 1.00 94.31 274 CYS A O 1
ATOM 2143 N N . THR A 1 275 ? -1.030 3.161 -4.425 1.00 93.12 275 THR A N 1
ATOM 2144 C CA . THR A 1 275 ? -2.168 3.866 -3.827 1.00 93.12 275 THR A CA 1
ATOM 2145 C C . THR A 1 275 ? -3.164 2.868 -3.249 1.00 93.12 275 THR A C 1
ATOM 2147 O O . THR A 1 275 ? -3.623 1.963 -3.947 1.00 93.12 275 THR A O 1
ATOM 2150 N N . PHE A 1 276 ? -3.536 3.056 -1.982 1.00 92.62 276 PHE A N 1
ATOM 2151 C CA . PHE A 1 276 ? -4.625 2.323 -1.334 1.00 92.62 276 PHE A CA 1
ATOM 2152 C C . PHE A 1 276 ? -5.916 3.133 -1.405 1.00 92.62 276 PHE A C 1
ATOM 2154 O O . PHE A 1 276 ? -5.890 4.359 -1.278 1.00 92.62 276 PHE A O 1
ATOM 2161 N N . TYR A 1 277 ? -7.044 2.445 -1.572 1.00 91.94 277 TYR A N 1
ATOM 2162 C CA . TYR A 1 277 ? -8.357 3.084 -1.599 1.00 91.94 277 TYR A CA 1
ATOM 2163 C C . TYR A 1 277 ? -9.137 2.755 -0.328 1.00 91.94 277 TYR A C 1
ATOM 2165 O O . TYR A 1 277 ? -9.353 1.586 -0.007 1.00 91.94 277 TYR A O 1
ATOM 2173 N N . SER A 1 278 ? -9.592 3.794 0.374 1.00 91.62 278 SER A N 1
ATOM 2174 C CA . SER A 1 278 ? -10.631 3.651 1.395 1.00 91.62 278 SER A CA 1
ATOM 2175 C C . SER A 1 278 ? -11.985 3.445 0.718 1.00 91.62 278 SER A C 1
ATOM 2177 O O . SER A 1 278 ? -12.349 4.191 -0.190 1.00 91.62 278 SER A O 1
ATOM 2179 N N . GLN A 1 279 ? -12.745 2.444 1.155 1.00 84.00 279 GLN A N 1
ATOM 2180 C CA . GLN A 1 279 ? -14.056 2.133 0.577 1.00 84.00 279 GLN A CA 1
ATOM 2181 C C . GLN A 1 279 ? -15.176 3.020 1.144 1.00 84.00 279 GLN A C 1
ATOM 2183 O O . GLN A 1 279 ? -16.200 3.210 0.493 1.00 84.00 279 GLN A O 1
ATOM 2188 N N . TYR A 1 280 ? -14.973 3.602 2.332 1.00 85.06 280 TYR A N 1
ATOM 2189 C CA . TYR A 1 280 ? -15.955 4.479 2.983 1.00 85.06 280 TYR A CA 1
ATOM 2190 C C . TYR A 1 280 ? -15.744 5.955 2.656 1.00 85.06 280 TYR A C 1
ATOM 2192 O O . TYR A 1 280 ? -16.708 6.709 2.519 1.00 85.06 280 TYR A O 1
ATOM 2200 N N . MET A 1 281 ? -14.489 6.388 2.528 1.00 73.06 281 MET A N 1
ATOM 2201 C CA . MET A 1 281 ? -14.189 7.767 2.174 1.00 73.06 281 MET A CA 1
ATOM 2202 C C . MET A 1 281 ? -13.991 7.865 0.668 1.00 73.06 281 MET A C 1
ATOM 2204 O O . MET A 1 281 ? -12.958 7.445 0.147 1.00 73.06 281 MET A O 1
ATOM 2208 N N . LYS A 1 282 ? -14.970 8.452 -0.033 1.00 62.53 282 LYS A N 1
ATOM 2209 C CA . LYS A 1 282 ? -14.809 8.833 -1.441 1.00 62.53 282 LYS A CA 1
ATOM 2210 C C . LYS A 1 282 ? -13.533 9.680 -1.560 1.00 62.53 282 LYS A C 1
ATOM 2212 O O . LYS A 1 282 ? -13.531 10.838 -1.159 1.00 62.53 282 LYS A O 1
ATOM 2217 N N . ASN A 1 283 ? -12.476 9.090 -2.122 1.00 54.19 283 ASN A N 1
ATOM 2218 C CA . ASN A 1 283 ? -11.214 9.725 -2.523 1.00 54.19 283 ASN A CA 1
ATOM 2219 C C . ASN A 1 283 ? -10.099 9.903 -1.476 1.00 54.19 283 ASN A C 1
ATOM 2221 O O . ASN A 1 283 ? -9.187 10.687 -1.739 1.00 54.19 283 ASN A O 1
ATOM 2225 N N . VAL A 1 284 ? -10.066 9.165 -0.359 1.00 61.28 284 VAL A N 1
ATOM 2226 C CA . VAL A 1 284 ? -8.819 9.127 0.436 1.00 61.28 284 VAL A CA 1
ATOM 2227 C C . VAL A 1 284 ? -7.814 8.228 -0.277 1.00 61.28 284 VAL A C 1
ATOM 2229 O O . VAL A 1 284 ? -7.879 7.002 -0.191 1.00 61.28 284 VAL A O 1
ATOM 2232 N N . ARG A 1 285 ? -6.930 8.874 -1.039 1.00 61.66 285 ARG A N 1
ATOM 2233 C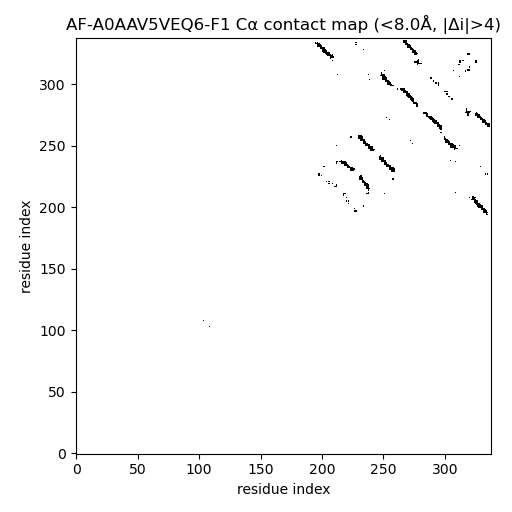 CA . ARG A 1 285 ? -5.732 8.281 -1.627 1.00 61.66 285 ARG A CA 1
ATOM 2234 C C . ARG A 1 285 ? -4.589 8.490 -0.645 1.00 61.66 285 ARG A C 1
ATOM 2236 O O . ARG A 1 285 ? -4.348 9.617 -0.222 1.00 61.66 285 ARG A O 1
ATOM 2243 N N . THR A 1 286 ? -3.867 7.429 -0.312 1.00 65.38 286 THR A N 1
ATOM 2244 C CA . THR A 1 286 ? -2.504 7.607 0.194 1.00 65.38 286 THR A CA 1
ATOM 2245 C C . THR A 1 286 ? -1.658 8.198 -0.930 1.00 65.38 286 THR A C 1
ATOM 2247 O O . THR A 1 286 ? -1.805 7.776 -2.081 1.00 65.38 286 THR A O 1
ATOM 2250 N N . GLU A 1 287 ? -0.803 9.170 -0.612 1.00 69.12 287 GLU A N 1
ATOM 2251 C CA . GLU A 1 287 ? 0.147 9.726 -1.579 1.00 69.12 287 GLU A CA 1
ATOM 2252 C C . GLU A 1 287 ? 0.924 8.597 -2.279 1.00 69.12 287 GLU A C 1
ATOM 2254 O O . GLU A 1 287 ? 1.241 7.588 -1.636 1.00 69.12 287 GLU A O 1
ATOM 2259 N N . PRO A 1 288 ? 1.206 8.729 -3.588 1.00 73.06 288 PRO A N 1
ATOM 2260 C CA . PRO A 1 288 ? 1.966 7.728 -4.319 1.00 73.06 288 PRO A CA 1
ATOM 2261 C C . PRO A 1 288 ? 3.339 7.549 -3.672 1.00 73.06 288 PRO A C 1
ATOM 2263 O O . PRO A 1 288 ? 4.155 8.468 -3.628 1.00 73.06 288 PRO A O 1
ATOM 2266 N N . ILE A 1 289 ? 3.603 6.345 -3.168 1.00 76.19 289 ILE A N 1
ATOM 2267 C CA . ILE A 1 289 ? 4.918 6.005 -2.622 1.00 76.19 289 ILE A CA 1
ATOM 2268 C C . ILE A 1 289 ? 5.803 5.559 -3.774 1.00 76.19 289 ILE A C 1
ATOM 2270 O O . ILE A 1 289 ? 5.536 4.524 -4.374 1.00 76.19 289 ILE A O 1
ATOM 2274 N N . LEU A 1 290 ? 6.828 6.351 -4.083 1.00 81.88 290 LEU A N 1
ATOM 2275 C CA . LEU A 1 290 ? 7.730 6.103 -5.202 1.00 81.88 290 LEU A CA 1
ATOM 2276 C C . LEU A 1 290 ? 8.853 5.137 -4.815 1.00 81.88 290 LEU A C 1
ATOM 2278 O O . LEU A 1 290 ? 9.661 5.421 -3.929 1.00 81.88 290 LEU A O 1
ATOM 2282 N N . PHE A 1 291 ? 8.959 4.037 -5.552 1.00 83.00 291 PHE A N 1
ATOM 2283 C CA . PHE A 1 291 ? 10.043 3.065 -5.456 1.00 83.00 291 PHE A CA 1
ATOM 2284 C C . PHE A 1 291 ? 10.940 3.181 -6.681 1.00 83.00 291 PHE A C 1
ATOM 2286 O O . PHE A 1 291 ? 10.443 3.304 -7.795 1.00 83.00 291 PHE A O 1
ATOM 2293 N N . HIS A 1 292 ? 12.254 3.125 -6.483 1.00 87.31 292 HIS A N 1
ATOM 2294 C CA . HIS A 1 292 ? 13.239 3.018 -7.558 1.00 87.31 292 HIS A CA 1
ATOM 2295 C C . HIS A 1 292 ? 14.075 1.772 -7.322 1.00 87.31 292 HIS A C 1
ATOM 2297 O O . HIS A 1 292 ? 14.584 1.569 -6.217 1.00 87.31 292 HIS A O 1
ATOM 2303 N N . SER A 1 293 ? 14.210 0.936 -8.344 1.00 89.19 293 SER A N 1
ATOM 2304 C CA . SER A 1 293 ? 14.886 -0.348 -8.191 1.00 89.19 293 SER A CA 1
ATOM 2305 C C . SER A 1 293 ? 15.495 -0.850 -9.483 1.00 89.19 293 SER A C 1
ATOM 2307 O O . SER A 1 293 ? 14.943 -0.641 -10.559 1.00 89.19 293 SER A O 1
ATOM 2309 N N . ASN A 1 294 ? 16.627 -1.536 -9.348 1.00 90.44 294 ASN A N 1
ATOM 2310 C CA . ASN A 1 294 ? 17.325 -2.177 -10.452 1.00 90.44 294 ASN A CA 1
ATOM 2311 C C . ASN A 1 294 ? 17.061 -3.679 -10.368 1.00 90.44 294 ASN A C 1
ATOM 2313 O O . ASN A 1 294 ? 17.605 -4.360 -9.494 1.00 90.44 294 ASN A O 1
ATOM 2317 N N . PHE A 1 295 ? 16.214 -4.182 -11.258 1.00 91.38 295 PHE A N 1
ATOM 2318 C CA . PHE A 1 295 ? 15.952 -5.609 -11.386 1.00 91.38 295 PHE A CA 1
ATOM 2319 C C . PHE A 1 295 ? 17.081 -6.251 -12.190 1.00 91.38 295 PHE A C 1
ATOM 2321 O O . PHE A 1 295 ? 17.583 -5.671 -13.151 1.00 91.38 295 PHE A O 1
ATOM 2328 N N . ARG A 1 296 ? 17.501 -7.445 -11.774 1.00 90.31 296 ARG A N 1
ATOM 2329 C CA . ARG A 1 296 ? 18.532 -8.253 -12.443 1.00 90.31 296 ARG A CA 1
ATOM 2330 C C . ARG A 1 296 ? 18.324 -9.724 -12.109 1.00 90.31 296 ARG A C 1
ATOM 2332 O O . ARG A 1 296 ? 17.606 -10.047 -11.160 1.00 90.31 296 ARG A O 1
ATOM 2339 N N . LYS A 1 297 ? 18.987 -10.627 -12.831 1.00 85.38 297 LYS A N 1
ATOM 2340 C CA . LYS A 1 297 ? 18.986 -12.063 -12.497 1.00 85.38 297 LYS A CA 1
ATOM 2341 C C . LYS A 1 297 ? 19.348 -12.272 -11.011 1.00 85.38 297 LYS A C 1
ATOM 2343 O O . LYS A 1 297 ? 20.340 -11.732 -10.527 1.00 85.38 297 LYS A O 1
ATOM 2348 N N . GLY A 1 298 ? 18.501 -12.994 -10.272 1.00 84.25 298 GLY A N 1
ATOM 2349 C CA . GLY A 1 298 ? 18.626 -13.213 -8.818 1.00 84.25 298 GLY A CA 1
ATOM 2350 C C . GLY A 1 298 ? 17.993 -12.138 -7.917 1.00 84.25 298 GLY A C 1
ATOM 2351 O O . GLY A 1 298 ? 17.766 -12.394 -6.739 1.00 84.25 298 GLY A O 1
ATOM 2352 N N . TYR A 1 299 ? 17.638 -10.970 -8.460 1.00 85.25 299 TYR A N 1
ATOM 2353 C CA . TYR A 1 299 ? 16.939 -9.883 -7.763 1.00 85.25 299 TYR A CA 1
ATOM 2354 C C . TYR A 1 299 ? 15.705 -9.477 -8.569 1.00 85.25 299 TYR A C 1
ATOM 2356 O O . TYR A 1 299 ? 15.658 -8.427 -9.208 1.00 85.25 299 TYR A O 1
ATOM 2364 N N . VAL A 1 300 ? 14.714 -10.366 -8.563 1.00 91.81 300 VAL A N 1
ATOM 2365 C CA . VAL A 1 300 ? 13.512 -10.272 -9.406 1.00 91.81 300 VAL A CA 1
ATOM 2366 C C . VAL A 1 300 ? 12.303 -9.703 -8.667 1.00 91.81 300 VAL A C 1
ATOM 2368 O O . VAL A 1 300 ? 11.181 -9.822 -9.138 1.00 91.81 300 VAL A O 1
ATOM 2371 N N . CYS A 1 301 ? 12.498 -9.133 -7.479 1.00 94.12 301 CYS A N 1
ATOM 2372 C CA . CYS A 1 301 ? 11.418 -8.641 -6.632 1.00 94.12 301 CYS A CA 1
ATOM 2373 C C . CYS A 1 301 ? 11.904 -7.445 -5.814 1.00 94.12 301 CYS A C 1
ATOM 2375 O O . CYS A 1 301 ? 12.934 -7.537 -5.143 1.00 94.12 301 CYS A O 1
ATOM 2377 N N . TRP A 1 302 ? 11.157 -6.343 -5.850 1.00 95.25 302 TRP A N 1
ATOM 2378 C CA . TRP A 1 302 ? 11.461 -5.135 -5.088 1.00 95.25 302 TRP A CA 1
ATOM 2379 C C . TRP A 1 302 ? 10.190 -4.453 -4.592 1.00 95.25 302 TRP A C 1
ATOM 2381 O O . TRP A 1 302 ? 9.146 -4.525 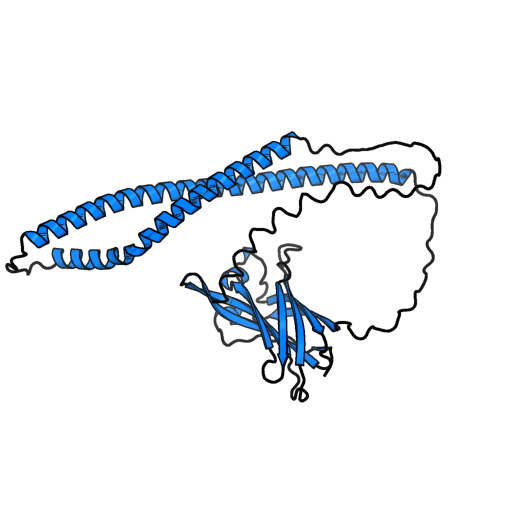-5.233 1.00 95.25 302 TRP A O 1
ATOM 2391 N N . GLY A 1 303 ? 10.266 -3.800 -3.437 1.00 93.81 303 GLY A N 1
ATOM 2392 C CA . GLY A 1 303 ? 9.128 -3.150 -2.799 1.00 93.81 303 GLY A CA 1
ATOM 2393 C C . GLY A 1 303 ? 9.491 -2.580 -1.439 1.00 93.81 303 GLY A C 1
ATOM 2394 O O . GLY A 1 303 ? 10.656 -2.613 -1.043 1.00 93.81 303 GLY A O 1
ATOM 2395 N N . ASP A 1 304 ? 8.487 -2.093 -0.720 1.00 94.44 304 ASP A N 1
ATOM 2396 C CA . ASP A 1 304 ? 8.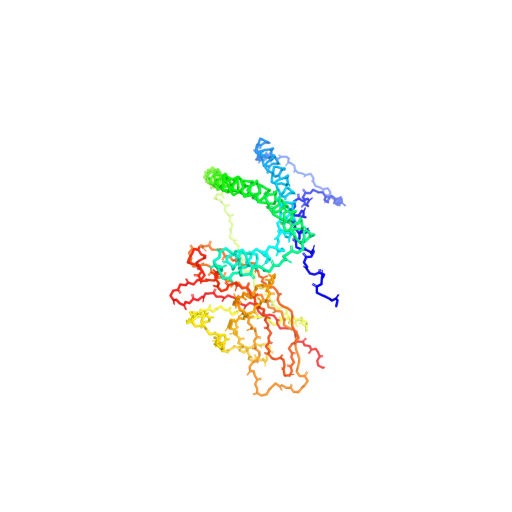666 -1.495 0.603 1.00 94.44 304 ASP A CA 1
ATOM 2397 C C . ASP A 1 304 ? 7.494 -1.818 1.535 1.00 94.44 304 ASP A C 1
ATOM 2399 O O . ASP A 1 304 ? 6.433 -2.275 1.103 1.00 94.44 304 ASP A O 1
ATOM 2403 N N . ASN A 1 305 ? 7.700 -1.569 2.825 1.00 94.69 305 ASN A N 1
ATOM 2404 C CA . ASN A 1 305 ? 6.712 -1.647 3.889 1.00 94.69 305 ASN A CA 1
ATOM 2405 C C . ASN A 1 305 ? 5.926 -0.334 3.960 1.00 94.69 305 ASN A C 1
ATOM 2407 O O . ASN A 1 305 ? 6.440 0.687 4.405 1.00 94.69 305 ASN A O 1
ATOM 2411 N N . ILE A 1 306 ? 4.664 -0.367 3.539 1.00 92.62 306 ILE A N 1
ATOM 2412 C CA . ILE A 1 306 ? 3.891 0.849 3.272 1.00 92.62 306 ILE A CA 1
ATOM 2413 C C . ILE A 1 306 ? 3.024 1.258 4.462 1.00 92.62 306 ILE A C 1
ATOM 2415 O O . ILE A 1 306 ? 3.107 2.385 4.943 1.00 92.62 306 ILE A O 1
ATOM 2419 N N . ILE A 1 307 ? 2.171 0.352 4.939 1.00 94.38 307 ILE A N 1
ATOM 2420 C CA . ILE A 1 307 ? 1.131 0.671 5.925 1.00 94.38 307 ILE A CA 1
ATOM 2421 C C . ILE A 1 307 ? 1.248 -0.255 7.126 1.00 94.38 307 ILE A C 1
ATOM 2423 O O . ILE A 1 307 ? 1.445 -1.461 6.984 1.00 94.38 307 ILE A O 1
ATOM 2427 N N . LYS A 1 308 ? 1.122 0.288 8.340 1.00 95.88 308 LYS A N 1
ATOM 2428 C CA . LYS A 1 308 ? 1.120 -0.528 9.562 1.00 95.88 308 LYS A CA 1
ATOM 2429 C C . LYS A 1 308 ? -0.061 -1.489 9.512 1.00 95.88 308 LYS A C 1
ATOM 2431 O O . LYS A 1 308 ? -1.184 -1.059 9.279 1.00 95.88 308 LYS A O 1
ATOM 2436 N N . ILE A 1 309 ? 0.141 -2.763 9.843 1.00 96.19 309 ILE A N 1
ATOM 2437 C CA . ILE A 1 309 ? -0.953 -3.752 9.886 1.00 96.19 309 ILE A CA 1
ATOM 2438 C C . ILE A 1 309 ? -2.082 -3.286 10.817 1.00 96.19 309 ILE A C 1
ATOM 2440 O O . ILE A 1 309 ? -3.255 -3.392 10.473 1.00 96.19 309 ILE A O 1
ATOM 2444 N N . LYS A 1 310 ? -1.742 -2.687 11.966 1.00 95.94 310 LYS A N 1
ATOM 2445 C CA . LYS A 1 310 ? -2.734 -2.118 12.894 1.00 95.94 310 LYS A CA 1
ATOM 2446 C C . LYS A 1 310 ? -3.575 -1.002 12.257 1.00 95.94 310 LYS A C 1
ATOM 2448 O O . LYS A 1 310 ? -4.746 -0.867 12.585 1.00 95.94 310 LYS A O 1
ATOM 2453 N N . GLU A 1 311 ? -2.974 -0.195 11.389 1.00 95.00 311 GLU A N 1
ATOM 2454 C CA . GLU A 1 311 ? -3.648 0.900 10.688 1.00 95.00 311 GLU A CA 1
ATOM 2455 C C . GLU A 1 311 ? -4.488 0.384 9.519 1.00 95.00 311 GLU A C 1
ATOM 2457 O O . GLU A 1 311 ? -5.634 0.798 9.365 1.00 95.00 311 GLU A O 1
ATOM 2462 N N . LEU A 1 312 ? -3.951 -0.564 8.746 1.00 95.38 312 LEU A N 1
ATOM 2463 C CA . LEU A 1 312 ? -4.646 -1.221 7.642 1.00 95.38 312 LEU A CA 1
ATOM 2464 C C . LEU A 1 312 ? -5.977 -1.831 8.100 1.00 95.38 312 LEU A C 1
ATOM 2466 O O . LEU A 1 312 ? -7.002 -1.640 7.456 1.00 95.38 312 LEU A O 1
ATOM 2470 N N . PHE A 1 313 ? -5.959 -2.542 9.229 1.00 96.06 313 PHE A N 1
ATOM 2471 C CA . PHE A 1 313 ? -7.132 -3.227 9.774 1.00 96.06 313 PHE A CA 1
ATOM 2472 C C . PHE A 1 313 ? -7.968 -2.389 10.742 1.00 96.06 313 PHE A C 1
ATOM 2474 O O . PHE A 1 313 ? -8.894 -2.926 11.347 1.00 96.06 313 PHE A O 1
ATOM 2481 N N . ASN A 1 314 ? -7.665 -1.103 10.919 1.00 95.19 314 ASN A N 1
ATOM 2482 C CA . ASN A 1 314 ? -8.530 -0.226 11.696 1.00 95.19 314 ASN A CA 1
ATOM 2483 C C . ASN A 1 314 ? -9.815 0.044 10.887 1.00 95.19 314 ASN A C 1
ATOM 2485 O O . ASN A 1 314 ? -9.722 0.684 9.835 1.00 95.19 314 ASN A O 1
ATOM 2489 N N . PRO A 1 315 ? -11.007 -0.387 11.352 1.00 93.94 315 PRO A N 1
ATOM 2490 C CA . PRO A 1 315 ? -12.250 -0.218 10.597 1.00 93.94 315 PRO A CA 1
ATOM 2491 C C . PRO A 1 315 ? -12.541 1.243 10.236 1.00 93.94 315 PRO A C 1
ATOM 2493 O O . PRO A 1 315 ? -13.068 1.518 9.161 1.00 93.94 315 PRO A O 1
ATOM 2496 N N . SER A 1 316 ? -12.122 2.186 11.086 1.00 92.31 316 SER A N 1
ATOM 2497 C CA . SER A 1 316 ? -12.305 3.626 10.869 1.00 92.31 316 SER A CA 1
ATOM 2498 C C . SER A 1 316 ? -11.547 4.174 9.655 1.00 92.31 316 SER A C 1
ATOM 2500 O O . SER A 1 316 ? -11.921 5.222 9.135 1.00 92.31 316 SER A O 1
ATOM 2502 N N . ASN A 1 317 ? -10.498 3.485 9.191 1.00 92.62 317 ASN A N 1
ATOM 2503 C CA . ASN A 1 317 ? -9.726 3.895 8.013 1.00 92.62 317 ASN A CA 1
ATOM 2504 C C . ASN A 1 317 ? -10.360 3.400 6.700 1.00 92.62 317 ASN A C 1
ATOM 2506 O O . ASN A 1 317 ? -10.154 3.991 5.639 1.00 92.62 317 ASN A O 1
ATOM 2510 N N . GLY A 1 318 ? -11.148 2.322 6.755 1.00 94.06 318 GLY A N 1
ATOM 2511 C CA . GLY A 1 318 ? -11.905 1.815 5.609 1.00 94.06 318 GLY A CA 1
ATOM 2512 C C . GLY A 1 318 ? -11.091 1.177 4.485 1.00 94.06 318 GLY A C 1
ATOM 2513 O O . GLY A 1 318 ? -11.615 1.038 3.384 1.00 94.06 318 GLY A O 1
ATOM 2514 N N . TYR A 1 319 ? -9.828 0.811 4.720 1.00 94.81 319 TYR A N 1
ATOM 2515 C CA . TYR A 1 319 ? -9.001 0.144 3.705 1.00 94.81 319 TYR A CA 1
ATOM 2516 C C . TYR A 1 319 ? -9.444 -1.298 3.427 1.00 94.81 319 TYR A C 1
ATOM 2518 O O . TYR A 1 319 ? -9.340 -1.767 2.294 1.00 94.81 319 TYR A O 1
ATOM 2526 N N . VAL A 1 320 ? -9.924 -1.998 4.459 1.00 96.38 320 VAL A N 1
ATOM 2527 C CA . VAL A 1 320 ? -10.335 -3.404 4.390 1.00 96.38 320 VAL A CA 1
ATOM 2528 C C . VAL A 1 320 ? -11.857 -3.506 4.485 1.00 96.38 320 VAL A C 1
ATOM 2530 O O . VAL A 1 320 ? -12.436 -3.074 5.482 1.00 96.38 320 VAL A O 1
ATOM 2533 N N . THR A 1 321 ? -12.474 -4.148 3.495 1.00 96.31 321 THR A N 1
ATOM 2534 C CA . THR A 1 321 ? -13.901 -4.525 3.484 1.00 96.31 321 THR A CA 1
ATOM 2535 C C . THR A 1 321 ? -14.016 -5.924 2.893 1.00 96.31 321 THR A C 1
ATOM 2537 O O . THR A 1 321 ? -13.322 -6.229 1.923 1.00 96.31 321 THR A O 1
ATOM 2540 N N . ASP A 1 322 ? -14.858 -6.778 3.477 1.00 96.75 322 ASP A N 1
ATOM 2541 C CA . ASP A 1 322 ? -15.056 -8.174 3.051 1.00 96.75 322 ASP A CA 1
ATOM 2542 C C . ASP A 1 322 ? -13.744 -8.965 2.921 1.00 96.75 322 ASP A C 1
ATOM 2544 O O . ASP A 1 322 ? -13.502 -9.665 1.939 1.00 96.75 322 ASP A O 1
ATOM 2548 N N . ASP A 1 323 ? -12.856 -8.786 3.902 1.00 97.44 323 ASP A N 1
ATOM 2549 C CA . ASP A 1 323 ? -11.508 -9.366 3.928 1.00 97.44 323 ASP A CA 1
ATOM 2550 C C . ASP A 1 323 ? -10.665 -9.089 2.664 1.00 97.44 323 ASP A C 1
ATOM 2552 O O . ASP A 1 323 ? -9.781 -9.862 2.278 1.00 97.44 323 ASP A O 1
ATOM 2556 N N . ALA A 1 324 ? -10.943 -7.965 2.005 1.00 97.38 324 ALA A N 1
ATOM 2557 C CA . ALA A 1 324 ? -10.277 -7.543 0.790 1.00 97.38 324 ALA A CA 1
ATOM 2558 C C . ALA A 1 324 ? -9.797 -6.094 0.879 1.00 97.38 324 ALA A C 1
ATOM 2560 O O . ALA A 1 324 ? -10.386 -5.260 1.569 1.00 97.38 324 ALA A O 1
ATOM 2561 N N . ILE A 1 325 ? -8.742 -5.792 0.126 1.00 96.56 325 ILE A N 1
ATOM 2562 C CA . ILE A 1 325 ? -8.269 -4.425 -0.098 1.00 96.56 325 ILE A CA 1
ATOM 2563 C C . ILE A 1 325 ? -8.301 -4.089 -1.584 1.00 96.56 325 ILE A C 1
ATOM 2565 O O . ILE A 1 325 ? -8.156 -4.969 -2.437 1.00 96.56 325 ILE A O 1
ATOM 2569 N N . LEU A 1 326 ? -8.443 -2.799 -1.874 1.00 95.75 326 LEU A N 1
ATOM 2570 C CA . LEU A 1 326 ? -8.286 -2.241 -3.210 1.00 95.75 326 LEU A CA 1
ATOM 2571 C C . LEU A 1 326 ? -6.965 -1.476 -3.268 1.00 95.75 326 LEU A C 1
ATOM 2573 O O . LEU A 1 326 ? -6.744 -0.545 -2.487 1.00 95.75 326 LEU A O 1
ATOM 2577 N N . VAL A 1 327 ? -6.094 -1.867 -4.193 1.00 95.62 327 VAL A N 1
ATOM 2578 C CA . VAL A 1 327 ? -4.776 -1.256 -4.382 1.00 95.62 327 VAL A CA 1
ATOM 2579 C C . VAL A 1 327 ? -4.532 -0.983 -5.863 1.00 95.62 327 VAL A C 1
ATOM 2581 O O . VAL A 1 327 ? -4.859 -1.809 -6.716 1.00 95.62 327 VAL A O 1
ATOM 2584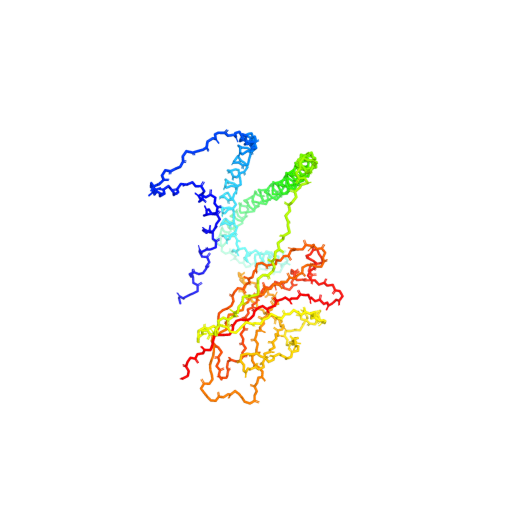 N N . SER A 1 328 ? -3.975 0.187 -6.170 1.00 95.75 328 SER A N 1
ATOM 2585 C CA . SER A 1 328 ? -3.449 0.515 -7.495 1.00 95.75 328 SER A CA 1
ATOM 2586 C C . SER A 1 328 ? -1.935 0.598 -7.415 1.00 95.75 328 SER A C 1
ATOM 2588 O O . SER A 1 328 ? -1.417 1.330 -6.573 1.00 95.75 328 SER A O 1
ATOM 2590 N N . VAL A 1 329 ? -1.238 -0.133 -8.279 1.00 96.56 329 VAL A N 1
ATOM 2591 C CA . VAL A 1 329 ? 0.220 -0.063 -8.410 1.00 96.56 329 VAL A CA 1
ATOM 2592 C C . VAL A 1 329 ? 0.555 0.338 -9.834 1.00 96.56 329 VAL A C 1
ATOM 2594 O O . VAL A 1 329 ? 0.283 -0.403 -10.774 1.00 96.56 329 VAL A O 1
ATOM 2597 N N . GLU A 1 330 ? 1.118 1.524 -9.997 1.00 96.88 330 GLU A N 1
ATOM 2598 C CA . GLU A 1 330 ? 1.660 1.982 -11.269 1.00 96.88 330 GLU A CA 1
ATOM 2599 C C . GLU A 1 330 ? 3.119 1.557 -11.354 1.00 96.88 330 GLU A C 1
ATOM 2601 O O . GLU A 1 330 ? 3.868 1.710 -10.391 1.00 96.88 330 GLU A O 1
ATOM 2606 N N . VAL A 1 331 ? 3.512 0.978 -12.480 1.00 97.00 331 VAL A N 1
ATOM 2607 C CA . VAL A 1 331 ? 4.855 0.457 -12.712 1.00 97.00 331 VAL A CA 1
ATOM 2608 C C . VAL A 1 331 ? 5.352 1.007 -14.036 1.00 97.00 331 VAL A C 1
ATOM 2610 O O . VAL A 1 331 ? 4.709 0.816 -15.062 1.00 97.00 331 VAL A O 1
ATOM 2613 N N . GLU A 1 332 ? 6.506 1.657 -14.013 1.00 96.69 332 GLU A N 1
ATOM 2614 C CA . GLU A 1 332 ? 7.223 2.137 -15.188 1.00 96.69 332 GLU A CA 1
ATOM 2615 C C . GLU A 1 332 ? 8.530 1.360 -15.310 1.00 96.69 332 GLU A C 1
ATOM 2617 O O . GLU A 1 332 ? 9.343 1.329 -14.380 1.00 96.69 332 GLU A O 1
ATOM 2622 N N . VAL A 1 333 ? 8.737 0.728 -16.460 1.00 95.69 333 VAL A N 1
ATOM 2623 C CA . VAL A 1 333 ? 9.944 -0.038 -16.764 1.00 95.69 333 VAL A CA 1
ATOM 2624 C C . VAL A 1 333 ? 10.753 0.734 -17.793 1.00 95.69 333 VAL A C 1
ATOM 2626 O O . VAL A 1 333 ? 10.276 1.024 -18.891 1.00 95.69 333 VAL A O 1
ATOM 2629 N N . PHE A 1 334 ? 11.993 1.043 -17.430 1.00 93.25 334 PHE A N 1
ATOM 2630 C CA . PHE A 1 334 ? 12.969 1.671 -18.304 1.00 93.25 334 PHE A CA 1
ATOM 2631 C C . PHE A 1 334 ? 13.894 0.569 -18.827 1.00 93.25 334 PHE A C 1
ATOM 2633 O O . PHE A 1 334 ? 14.599 -0.058 -18.020 1.00 93.25 334 PHE A O 1
ATOM 2640 N N . PRO A 1 335 ? 13.882 0.290 -20.143 1.00 83.88 335 PRO A N 1
ATOM 2641 C CA . PRO A 1 335 ? 14.824 -0.651 -20.722 1.00 83.88 335 PRO A CA 1
ATOM 2642 C C . PRO A 1 335 ? 16.238 -0.113 -20.517 1.00 83.88 335 PRO A C 1
ATOM 2644 O O . PRO A 1 335 ? 16.508 1.068 -20.738 1.00 83.88 335 PRO A O 1
ATOM 2647 N N . THR A 1 336 ? 17.150 -0.969 -20.079 1.00 80.19 336 THR A N 1
ATOM 2648 C CA . THR A 1 336 ? 18.571 -0.651 -20.148 1.00 80.19 336 THR A CA 1
ATOM 2649 C C . THR A 1 336 ? 19.083 -1.046 -21.524 1.00 80.19 336 THR A C 1
ATOM 2651 O O . THR A 1 336 ? 18.741 -2.104 -22.051 1.00 80.19 336 THR A O 1
ATOM 2654 N N . GLN A 1 337 ? 19.862 -0.158 -22.140 1.00 66.38 337 GLN A N 1
ATOM 2655 C CA . GLN A 1 337 ? 20.577 -0.486 -23.368 1.00 66.38 337 GLN A CA 1
ATOM 2656 C C . GLN A 1 337 ? 21.605 -1.561 -22.999 1.00 66.38 337 GLN A C 1
ATOM 2658 O O . GLN A 1 337 ? 22.495 -1.301 -22.187 1.00 66.38 337 GLN A O 1
ATOM 2663 N N . GLY A 1 338 ? 21.366 -2.784 -23.476 1.00 57.97 338 GLY A N 1
ATOM 2664 C CA . GLY A 1 338 ? 22.250 -3.933 -23.283 1.00 57.97 338 GLY A CA 1
ATOM 2665 C C . GLY A 1 338 ? 23.515 -3.836 -24.114 1.00 57.97 338 GLY A C 1
ATOM 2666 O O . GLY A 1 338 ? 23.459 -3.193 -25.187 1.00 57.97 338 GLY A O 1
#

pLDDT: mean 75.18, std 20.97, range [28.78, 98.19]

Organism: NCBI:txid1538716

Radius of gyration: 32.07 Å; Cα contacts (8 Å, |Δi|>4): 321; chains: 1; bounding box: 57×67×100 Å

Foldseek 3Di:
DPPPPPPPPPPPPPPPPPPPDDDDDDDDDDDDDDDDDDDDPPPPPDPVVVVVVVVVVVVVVVLVVVVVVLVVVVVVVVVCVCVVVVVVVVVVVVPCPPPDDPPDPPVVVVVVVVVVVVVVVVVVVVVVSVVVVVVSVVVVVVVVVVVVVVVVVVVVVVVVVVVVVVVVVVVVVVPPPDDDDDDDDDDDDDDDDPFDWWKDKDWDKFAQLVCQVPDQPDKGKDDWDDDPNFTKIKIWGWDWDQDPNDTFIFIKIKIFTDDPPDDPVDKWKKWKWKWWDAPPDDDPTDGTDIDIDMDDVVRGMDIDGDGTPCQCPPVVRRQDDNRIGIMMMMMIIGGDDD

Solvent-accessible surface area (backbone atoms only — not comparable to full-atom values): 20580 Å² total; per-residue (Å²): 141,81,81,77,71,71,75,73,63,72,79,67,70,77,76,69,83,81,72,88,83,79,86,84,87,79,91,75,92,78,92,78,93,79,82,93,76,88,81,87,81,75,80,74,74,58,74,70,58,58,55,54,52,52,54,53,49,53,54,48,56,59,49,49,60,52,47,54,55,51,49,59,55,49,62,70,50,70,69,55,70,54,55,68,54,47,52,52,52,51,54,51,66,75,67,51,90,74,74,76,79,73,81,73,53,73,70,58,54,53,51,52,51,51,52,53,51,56,49,52,55,50,52,55,52,50,51,52,52,52,52,53,49,54,54,46,55,51,51,52,53,52,50,56,52,50,52,56,49,48,55,53,48,52,51,53,53,51,53,48,52,51,52,54,50,51,54,52,48,55,61,52,57,74,74,63,86,72,90,88,85,87,85,88,82,88,79,85,82,78,83,84,62,96,82,66,59,46,71,49,71,47,79,42,78,49,68,64,50,65,54,39,75,82,33,63,84,45,68,51,69,53,73,78,45,77,56,89,92,39,32,33,32,47,36,39,34,28,46,79,44,80,51,94,94,40,80,42,53,20,39,22,51,26,49,27,57,70,52,79,82,67,63,86,89,46,51,33,42,36,40,33,32,42,31,47,41,27,78,75,44,92,80,52,61,50,74,70,50,79,43,80,45,75,38,33,87,96,41,44,63,53,69,52,73,75,43,45,46,74,56,47,68,31,72,93,60,23,36,53,57,92,50,22,35,42,40,38,38,40,37,34,40,37,81,56,89,126

Secondary structure (DSSP, 8-state):
--SSSSSSSTTSSSSSSSS--S------------------------HHHHHHHHHHHHHHHHHHHHHHHHHHHHHTTGGGGHHHHHHHHHHHHHH-TT-------HHHHHHHHHHHHHHHHHHHHHHHHHHHHHHHHHHHHHHHHHHHHHHHHHHHHHHHHHHHHHHHHHHHHTT-----PPP---PPPPPPPTTPPEEEEEEEEEE-TTHHHH-SS-EEEPPPEEETTEEEEEEEEEEEEEETTEEEEEEEEEEEE--SSPPTT-EEEEEEEEEEE-SSSTT-BPPP--EEEEEETTB-EEEEEEEEHHHHT-GGG--EETTEEEEEEEEEEEE---

Sequence (338 aa):
SHHRSLLYRRSFCFCSLFMDTTLSNSSSEDGFELVDSSSSSSSRISSVDMASLQSAIVDIEATEKTSETAVNKMEKLDEVKDWKLFNRVRDGLMNDQSVDKAHIPVQELSEIQRRYIEMGIRNEEMGTILIEKNQWDEKETKLKQRIKQLEKAARKDAAKAAVDAATAKSAAAASAAEATIPQQIVLATPPPSINEATSHTFRLRMTGISRLRDNKEVILKSDKVRFAGVEWTINLRSGDVVEKCKTRRYLGVFVAAVTDPLPEGWNCVVRSSCTFYSQYMKNVRTEPILFHSNFRKGYVCWGDNIIKIKELFNPSNGYVTDDAILVSVEVEVFPTQG

InterPro domains:
  IPR002083 MATH/TRAF domain [PF22486] (202-331)
  IPR008974 TRAF-like [G3DSA:2.60.210.10] (192-338)

Nearest PDB structures (foldseek):
  2f1x-assembly2_B  TM=8.520E-01  e=9.042E-09  Homo sapiens
  2f1x-assembly1_A  TM=8.627E-01  e=1.576E-08  Homo sapiens
  2xxn-assembly1_A  TM=8.258E-01  e=2.599E-08  Homo sapiens
  2f1y-assembly1_A  TM=8.373E-01  e=1.103E-07  Homo sapiens
  4ysi-assembly1_A  TM=8.404E-01  e=7.068E-08  Homo sapiens